Protein AF-0000000083253812 (afdb_homodimer)

Foldseek 3Di:
DVVVVVVVVVVVVVVVVVVVVVVVVVVVVVVVVVVVVVLQVLLVVLLVLLLVLLVVLLPDDLVDDDVVSLVSNLVSLVSNLVSQVSNCVLLVHDQSNLQSVLLNLLSVVQNVVCVVPVHGDPVNSVSSVVSSVLSVVQSVLSLVFFFDPPPVPDTGGDSHGDDCVVSVVSSVVSVVVSVVVD/DVVVVVVVVVVVVVVVVVVVVVVVVVVVVVVVVVVVVVLQVLLVVLLVLLLVLLVVLLPDDLVDDDVVSLVSNLVSLVSNLVSQVSNCVLLVHDQSNLQSVLLNLLSVVQNVVCVVPVHGDPVNSVSSVVSSVLSVVQSVLSLVFFFDPPPPPPTGGDSHGDPCVVSVVSSVVSVVVSVVVD

Nearest PDB structures (foldseek):
  9d3e-assembly1_A  TM=3.992E-01  e=1.592E-01  Homo sapiens
  1orj-assembly2_B  TM=4.277E-01  e=1.333E+00  Aquifex aeolicus VF5
  6h2f-assembly1_D  TM=3.273E-01  e=8.929E+00  Aeromonas hydrophila subsp. hydrophila AL09-71
  6w2y-assembly1_B  TM=2.820E-01  e=7.550E+00  Homo sapiens
  9d3e-assembly1_A  TM=3.984E-01  e=2.827E-01  Homo sapiens

Secondary structure (DSSP, 8-state):
-HHHHHHHHHHHHHHHHHHHHHHHHHHHHHHHHHHHHHHHHHHHHHHHHHHHHHHHHHT--STT--HHHHHHHHHHHHHHHHHHHHHHHHHT--SHHHHHHHHHHHHHHHHHHHHHHTS--HHHHHHHHHHHHHHHHHHHHHHHHHB-TT-SSS--B-SS----HHHHHHHHHHHHHHHHT-/-HHHHHHHHHHHHHHHHHHHHHHHHHHHHHHHHHHHHHHHHHHHHHHHHHHHHHHHHHT--STT--HHHHHHHHHHHHHHHHHHHHHHHHHT--SHHHHHHHHHHHHHHHHHHHHHHTS--HHHHHHHHHHHHHHHHHHHHHHHHHB-TT-SSS--B-SS----HHHHHHHHHHHHHHHHT-

pLDDT: mean 88.79, std 11.16, range [48.62, 98.81]

Sequence (364 aa):
MKSKLTAALMVATFVLLASSLVYLYSEQQKVEHGMKMKVEGLVGTSLFRIWSGYDSMLDQDSAELEIEQVNDMVVKLAVVEAYSEIVDRAVNTLLLIPISIDMKAMIGSMQDSYEANGGFTEQDRSKFETLQKAITELIPLIHQVYYVPESVEGAEVTLQVNNTEELRAFMNKLNAIVAGNHMKSKLTAALMVATFVLLASSLVYLYSEQQKVEHGMKMKVEGLVGTSLFRIWSGYDSMLDQDSAELEIEQVNDMVVKLAVVEAYSEIVDRAVNTLLLIPISIDMKAMIGSMQDSYEANGGFTEQDRSKFETLQKAITELIPLIHQVYYVPESVEGAEVTLQVNNTEELRAFMNKLNAIVAGNH

Radius of gyration: 27.65 Å; Cα contacts (8 Å, |Δi|>4): 332; chains: 2; bounding box: 46×97×59 Å

Solvent-accessible surface area (backbone atoms only — not comparable to full-atom values): 19350 Å² total; per-residue (Å²): 113,69,64,60,54,53,51,52,50,50,50,51,51,48,50,49,52,50,50,49,38,51,48,54,48,51,55,46,50,49,52,33,51,50,35,45,48,48,47,46,48,54,36,45,51,26,50,48,49,33,50,50,38,53,55,68,60,58,80,56,66,69,90,67,73,46,70,68,57,53,55,50,47,54,39,38,36,48,30,27,30,51,30,22,46,52,38,20,62,72,43,70,49,84,57,49,38,62,42,31,51,44,54,42,50,56,54,49,52,41,53,54,46,24,72,76,65,77,42,80,50,73,68,45,49,50,51,50,51,50,49,48,51,49,48,64,60,43,56,62,43,52,48,64,31,40,31,46,78,85,48,80,77,63,88,40,61,44,62,74,68,53,78,54,62,67,51,49,50,49,42,52,52,50,47,50,52,53,59,65,72,102,113,68,65,58,53,52,52,53,50,51,51,50,50,49,52,50,52,51,50,50,39,54,48,53,48,51,53,46,51,49,54,32,51,48,36,46,49,48,47,45,48,53,37,45,51,27,50,49,50,34,50,51,40,51,57,69,60,56,83,58,65,65,92,68,70,46,71,67,57,53,54,49,46,53,38,38,36,48,30,28,28,51,28,22,47,51,38,19,60,71,42,71,50,83,56,50,37,61,42,33,51,46,53,42,49,56,55,49,51,43,53,51,46,23,71,75,66,76,42,80,50,73,66,44,45,51,50,50,51,50,48,46,50,50,49,63,59,45,57,62,45,52,48,63,33,40,32,46,77,86,48,80,82,59,88,40,60,46,63,75,68,53,78,54,61,64,49,50,50,48,42,51,51,50,47,52,52,52,59,65,73,101

Structure (mmCIF, N/CA/C/O backbone):
data_AF-0000000083253812-model_v1
#
loop_
_entity.id
_entity.type
_entity.pdbx_description
1 polymer 'Uncharacterized protein'
#
loop_
_atom_site.group_PDB
_atom_site.id
_atom_site.type_symbol
_atom_site.label_atom_id
_atom_site.label_alt_id
_atom_site.label_comp_id
_atom_site.label_asym_id
_atom_site.label_entity_id
_atom_site.label_seq_id
_atom_site.pdbx_PDB_ins_code
_atom_site.Cartn_x
_atom_site.Cartn_y
_atom_site.Cartn_z
_atom_site.occupancy
_atom_site.B_iso_or_equiv
_atom_site.auth_seq_id
_atom_site.auth_comp_id
_atom_site.auth_asym_id
_atom_site.auth_atom_id
_atom_site.pdbx_PDB_model_num
ATOM 1 N N . MET A 1 1 ? -9 60.219 35.938 1 55.66 1 MET A N 1
ATOM 2 C CA . MET A 1 1 ? -9.586 58.938 36.25 1 55.66 1 MET A CA 1
ATOM 3 C C . MET A 1 1 ? -9.914 58.156 35 1 55.66 1 MET A C 1
ATOM 5 O O . MET A 1 1 ? -9.656 56.938 34.938 1 55.66 1 MET A O 1
ATOM 9 N N . LYS A 1 2 ? -10.32 58.781 34 1 77.12 2 LYS A N 1
ATOM 10 C CA . LYS A 1 2 ? -10.688 58.219 32.719 1 77.12 2 LYS A CA 1
ATOM 11 C C . LYS A 1 2 ? -9.461 57.688 31.984 1 77.12 2 LYS A C 1
ATOM 13 O O . LYS A 1 2 ? -9.516 56.625 31.344 1 77.12 2 LYS A O 1
ATOM 18 N N . SER A 1 3 ? -8.398 58.312 32.312 1 78.25 3 SER A N 1
ATOM 19 C CA . SER A 1 3 ? -7.184 57.938 31.578 1 78.25 3 SER A CA 1
ATOM 20 C C . SER A 1 3 ? -6.574 56.656 32.125 1 78.25 3 SER A C 1
ATOM 22 O O . SER A 1 3 ? -6.098 55.812 31.344 1 78.25 3 SER A O 1
ATOM 24 N N . LYS A 1 4 ? -6.77 56.375 33.438 1 77.81 4 LYS A N 1
ATOM 25 C CA . LYS A 1 4 ? -6.234 55.156 34.062 1 77.81 4 LYS A CA 1
ATOM 26 C C . LYS A 1 4 ? -7.055 53.938 33.656 1 77.81 4 LYS A C 1
ATOM 28 O O . LYS A 1 4 ? -6.5 52.875 33.438 1 77.81 4 LYS A O 1
ATOM 33 N N . LEU A 1 5 ? -8.305 54.125 33.469 1 76.88 5 LEU A N 1
ATOM 34 C CA . LEU A 1 5 ? -9.203 53.062 33.094 1 76.88 5 LEU A CA 1
ATOM 35 C C . LEU A 1 5 ? -8.945 52.625 31.641 1 76.88 5 LEU A C 1
ATOM 37 O O . LEU A 1 5 ? -8.953 51.438 31.328 1 76.88 5 LEU A O 1
ATOM 41 N N . THR A 1 6 ? -8.711 53.656 30.828 1 77.25 6 THR A N 1
ATOM 42 C CA . THR A 1 6 ? -8.43 53.375 29.422 1 77.25 6 THR A CA 1
ATOM 43 C C . THR A 1 6 ? -7.117 52.594 29.266 1 77.25 6 THR A C 1
ATOM 45 O O . THR A 1 6 ? -7.023 51.656 28.484 1 77.25 6 THR A O 1
ATOM 48 N N . ALA A 1 7 ? -6.156 52.938 30.062 1 77.12 7 ALA A N 1
ATOM 49 C CA . ALA A 1 7 ? -4.863 52.25 30.047 1 77.12 7 ALA A CA 1
ATOM 50 C C . ALA A 1 7 ? -4.988 50.812 30.547 1 77.12 7 ALA A C 1
ATOM 52 O O . ALA A 1 7 ? -4.406 49.906 29.953 1 77.12 7 ALA A O 1
ATOM 53 N N . ALA A 1 8 ? -5.805 50.562 31.547 1 79 8 ALA A N 1
ATOM 54 C CA . ALA A 1 8 ? -6.02 49.25 32.125 1 79 8 ALA A CA 1
ATOM 55 C C . ALA A 1 8 ? -6.75 48.344 31.125 1 79 8 ALA A C 1
ATOM 57 O O . ALA A 1 8 ? -6.41 47.156 30.984 1 79 8 ALA A O 1
ATOM 58 N N . LEU A 1 9 ? -7.613 48.906 30.391 1 77.25 9 LEU A N 1
ATOM 59 C CA . LEU A 1 9 ? -8.383 48.156 29.406 1 77.25 9 LEU A CA 1
ATOM 60 C C . LEU A 1 9 ? -7.516 47.781 28.203 1 77.25 9 LEU A C 1
ATOM 62 O O . LEU A 1 9 ? -7.637 46.688 27.656 1 77.25 9 LEU A O 1
ATOM 66 N N . MET A 1 10 ? -6.688 48.688 27.891 1 76.56 10 MET A N 1
ATOM 67 C CA . MET A 1 10 ? -5.773 48.438 26.781 1 76.56 10 MET A CA 1
ATOM 68 C C . MET A 1 10 ? -4.797 47.312 27.125 1 76.56 10 MET A C 1
ATOM 70 O O . MET A 1 10 ? -4.539 46.438 26.312 1 76.56 10 MET A O 1
ATOM 74 N N . VAL A 1 11 ? -4.324 47.312 28.391 1 75.44 11 VAL A N 1
ATOM 75 C CA . VAL A 1 11 ? -3.4 46.281 28.844 1 75.44 11 VAL A CA 1
ATOM 76 C C . VAL A 1 11 ? -4.121 44.938 28.906 1 75.44 11 VAL A C 1
ATOM 78 O O . VAL A 1 11 ? -3.584 43.906 28.453 1 75.44 11 VAL A O 1
ATOM 81 N N . ALA A 1 12 ? -5.344 45 29.312 1 75.69 12 ALA A N 1
ATOM 82 C CA . ALA A 1 12 ? -6.137 43.75 29.406 1 75.69 12 ALA A CA 1
ATOM 83 C C . ALA A 1 12 ? -6.402 43.156 28.016 1 75.69 12 ALA A C 1
ATOM 85 O O . ALA A 1 12 ? -6.301 41.969 27.828 1 75.69 12 ALA A O 1
ATOM 86 N N . THR A 1 13 ? -6.723 44.031 27.141 1 74.69 13 THR A N 1
ATOM 87 C CA . THR A 1 13 ? -6.969 43.562 25.766 1 74.69 13 THR A CA 1
ATOM 88 C C . THR A 1 13 ? -5.699 43 25.156 1 74.69 13 THR A C 1
ATOM 90 O O . THR A 1 13 ? -5.75 41.969 24.453 1 74.69 13 THR A O 1
ATOM 93 N N . PHE A 1 14 ? -4.609 43.656 25.484 1 74.38 14 PHE A N 1
ATOM 94 C CA . PHE A 1 14 ? -3.332 43.188 24.969 1 74.38 14 PHE A CA 1
ATOM 95 C C . PHE A 1 14 ? -2.994 41.781 25.516 1 74.38 14 PHE A C 1
ATOM 97 O O . PHE A 1 14 ? -2.555 40.906 24.781 1 74.38 14 PHE A O 1
ATOM 104 N N . VAL A 1 15 ? -3.23 41.625 26.797 1 75.19 15 VAL A N 1
ATOM 105 C CA . VAL A 1 15 ? -2.93 40.375 27.438 1 75.19 15 VAL A CA 1
ATOM 106 C C . VAL A 1 15 ? -3.842 39.281 26.875 1 75.19 15 VAL A C 1
ATOM 108 O O . VAL A 1 15 ? -3.395 38.156 26.625 1 75.19 15 VAL A O 1
ATOM 111 N N . LEU A 1 16 ? -5.055 39.656 26.625 1 75.88 16 LEU A N 1
ATOM 112 C CA . LEU A 1 16 ? -6.012 38.688 26.078 1 75.88 16 LEU A CA 1
ATOM 113 C C . LEU A 1 16 ? -5.637 38.312 24.656 1 75.88 16 LEU A C 1
ATOM 115 O O . LEU A 1 16 ? -5.699 37.125 24.297 1 75.88 16 LEU A O 1
ATOM 119 N N . LEU A 1 17 ? -5.262 39.281 23.922 1 74.94 17 LEU A N 1
ATOM 120 C CA . LEU A 1 17 ? -4.863 39 22.547 1 74.94 17 LEU A CA 1
ATOM 121 C C . LEU A 1 17 ? -3.6 38.156 22.5 1 74.94 17 LEU A C 1
ATOM 123 O O . LEU A 1 17 ? -3.504 37.219 21.703 1 74.94 17 LEU A O 1
ATOM 127 N N . ALA A 1 18 ? -2.672 38.438 23.391 1 75.5 18 ALA A N 1
ATOM 128 C CA . ALA A 1 18 ? -1.431 37.688 23.469 1 75.5 18 ALA A CA 1
ATOM 129 C C . ALA A 1 18 ? -1.7 36.25 23.891 1 75.5 18 ALA A C 1
ATOM 131 O O . ALA A 1 18 ? -1.15 35.312 23.297 1 75.5 18 ALA A O 1
ATOM 132 N N . SER A 1 19 ? -2.602 36.125 24.844 1 77.5 19 SER A N 1
ATOM 133 C CA . SER A 1 19 ? -2.939 34.781 25.328 1 77.5 19 SER A CA 1
ATOM 134 C C . SER A 1 19 ? -3.664 33.969 24.25 1 77.5 19 SER A C 1
ATOM 136 O O . SER A 1 19 ? -3.416 32.781 24.094 1 77.5 19 SER A O 1
ATOM 138 N N . SER A 1 20 ? -4.512 34.562 23.516 1 73.81 20 SER A N 1
ATOM 139 C CA . SER A 1 20 ? -5.23 33.906 22.438 1 73.81 20 SER A CA 1
ATOM 140 C C . SER A 1 20 ? -4.277 33.469 21.328 1 73.81 20 SER A C 1
ATOM 142 O O . SER A 1 20 ? -4.422 32.406 20.766 1 73.81 20 SER A O 1
ATOM 144 N N . LEU A 1 21 ? -3.289 34.312 21.094 1 73.38 21 LEU A N 1
ATOM 145 C CA . LEU A 1 21 ? -2.297 34 20.078 1 73.38 21 LEU A CA 1
ATOM 146 C C . LEU A 1 21 ? -1.473 32.781 20.484 1 73.38 21 LEU A C 1
ATOM 148 O O . LEU A 1 21 ? -1.229 31.891 19.656 1 73.38 21 LEU A O 1
ATOM 152 N N . VAL A 1 22 ? -1.103 32.781 21.734 1 72.5 22 VAL A N 1
ATOM 153 C CA . VAL A 1 22 ? -0.312 31.672 22.234 1 72.5 22 VAL A CA 1
ATOM 154 C C . VAL A 1 22 ? -1.133 30.391 22.172 1 72.5 22 VAL A C 1
ATOM 156 O O . VAL A 1 22 ? -0.625 29.344 21.781 1 72.5 22 VAL A O 1
ATOM 159 N N . TYR A 1 23 ? -2.389 30.547 22.516 1 72.31 23 TYR A N 1
ATOM 160 C CA . TYR A 1 23 ? -3.285 29.406 22.5 1 72.31 23 TYR A CA 1
ATOM 161 C C . TYR A 1 23 ? -3.473 28.875 21.078 1 72.31 23 TYR A C 1
ATOM 163 O O . TYR A 1 23 ? -3.359 27.672 20.828 1 72.31 23 TYR A O 1
ATOM 171 N N . LEU A 1 24 ? -3.822 29.734 20.141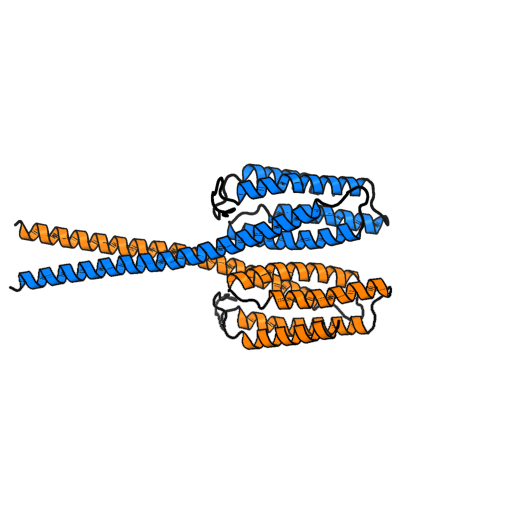 1 69.88 24 LEU A N 1
ATOM 172 C CA . LEU A 1 24 ? -4.031 29.344 18.75 1 69.88 24 LEU A CA 1
ATOM 173 C C . LEU A 1 24 ? -2.766 28.719 18.156 1 69.88 24 LEU A C 1
ATOM 175 O O . LEU A 1 24 ? -2.838 27.734 17.438 1 69.88 24 LEU A O 1
ATOM 179 N N . TYR A 1 25 ? -1.649 29.312 18.578 1 72.12 25 TYR A N 1
ATOM 180 C CA . TYR A 1 25 ? -0.37 28.781 18.125 1 72.12 25 TYR A CA 1
ATOM 181 C C . TYR A 1 25 ? -0.122 27.391 18.688 1 72.12 25 TYR A C 1
ATOM 183 O O . TYR A 1 25 ? 0.302 26.484 17.969 1 72.12 25 TYR A O 1
ATOM 191 N N . SER A 1 26 ? -0.478 27.203 19.891 1 74.5 26 SER A N 1
ATOM 192 C CA . SER A 1 26 ? -0.271 25.922 20.547 1 74.5 26 SER A CA 1
ATOM 193 C C . SER A 1 26 ? -1.183 24.844 19.969 1 74.5 26 SER A C 1
ATOM 195 O O . SER A 1 26 ? -0.751 23.719 19.75 1 74.5 26 SER A O 1
ATOM 197 N N . GLU A 1 27 ? -2.455 25.188 19.703 1 73.5 27 GLU A N 1
ATOM 198 C CA . GLU A 1 27 ? -3.416 24.25 19.141 1 73.5 27 GLU A CA 1
ATOM 199 C C . GLU A 1 27 ? -3.037 23.859 17.719 1 73.5 27 GLU A C 1
ATOM 201 O O . GLU A 1 27 ? -3.154 22.703 17.328 1 73.5 27 GLU A O 1
ATOM 206 N N . GLN A 1 28 ? -2.607 24.75 17.062 1 70.94 28 GLN A N 1
ATOM 207 C CA . GLN A 1 28 ? -2.182 24.516 15.68 1 70.94 28 GLN A CA 1
ATOM 208 C C . GLN A 1 28 ? -0.947 23.609 15.641 1 70.94 28 GLN A C 1
ATOM 210 O O . GLN A 1 28 ? -0.841 22.734 14.781 1 70.94 28 GLN A O 1
ATOM 215 N N . GLN A 1 29 ? -0.113 23.906 16.516 1 72.31 29 GLN A N 1
ATOM 216 C CA . GLN A 1 29 ? 1.088 23.078 16.594 1 72.31 29 GLN A CA 1
ATOM 217 C C . GLN A 1 29 ? 0.739 21.625 16.922 1 72.31 29 GLN A C 1
ATOM 219 O O . GLN A 1 29 ? 1.354 20.703 16.391 1 72.31 29 GLN A O 1
ATOM 224 N N . LYS A 1 30 ? -0.25 21.531 17.625 1 74.69 30 LYS A N 1
ATOM 225 C CA . LYS A 1 30 ? -0.684 20.188 17.984 1 74.69 30 LYS A CA 1
ATOM 226 C C . LYS A 1 30 ? -1.278 19.453 16.797 1 74.69 30 LYS A C 1
ATOM 228 O O . LYS A 1 30 ? -0.984 18.266 16.578 1 74.69 30 LYS A O 1
ATOM 233 N N . VAL A 1 31 ? -2.096 20.078 16.047 1 71.56 31 VAL A N 1
ATOM 234 C CA . VAL A 1 31 ? -2.744 19.469 14.883 1 71.56 31 VAL A CA 1
ATOM 235 C C . VAL A 1 31 ? -1.699 19.141 13.812 1 71.56 31 VAL A C 1
ATOM 237 O O . VAL A 1 31 ? -1.707 18.047 13.242 1 71.56 31 VAL A O 1
ATOM 240 N N . GLU A 1 32 ? -0.8 20.031 13.594 1 72.94 32 GLU A N 1
ATOM 241 C CA . GLU A 1 32 ? 0.275 19.828 12.633 1 72.94 32 GLU A CA 1
ATOM 242 C C . GLU A 1 32 ? 1.143 18.625 13.023 1 72.94 32 GLU A C 1
ATOM 244 O O . GLU A 1 32 ? 1.456 17.781 12.188 1 72.94 32 GLU A O 1
ATOM 249 N N . HIS A 1 33 ? 1.42 18.688 14.188 1 80.69 33 HIS A N 1
ATOM 250 C CA . HIS A 1 33 ? 2.262 17.609 14.695 1 80.69 33 HIS A CA 1
ATOM 251 C C . HIS A 1 33 ? 1.554 16.25 14.586 1 80.69 33 HIS A C 1
ATOM 253 O O . HIS A 1 33 ? 2.18 15.25 14.258 1 80.69 33 HIS A O 1
ATOM 259 N N . GLY A 1 34 ? 0.26 16.297 14.727 1 85.12 34 GLY A N 1
ATOM 260 C CA . GLY A 1 34 ? -0.507 15.07 14.625 1 85.12 34 GLY A CA 1
ATOM 261 C C . GLY A 1 34 ? -0.557 14.516 13.211 1 85.12 34 GLY A C 1
ATOM 262 O O . GLY A 1 34 ? -0.395 13.312 13.008 1 85.12 34 GLY A O 1
ATOM 263 N N . MET A 1 35 ? -0.751 15.383 12.258 1 89 35 MET A N 1
ATOM 264 C CA . MET A 1 35 ? -0.812 14.961 10.867 1 89 35 MET A CA 1
ATOM 265 C C . MET A 1 35 ? 0.562 14.531 10.367 1 89 35 MET A C 1
ATOM 267 O O . MET A 1 35 ? 0.679 13.562 9.609 1 89 35 MET A O 1
ATOM 271 N N . LYS A 1 36 ? 1.497 15.289 10.758 1 90.31 36 LYS A N 1
ATOM 272 C CA . LYS A 1 36 ? 2.859 14.914 10.398 1 90.31 36 LYS A CA 1
ATOM 273 C C . LYS A 1 36 ? 3.209 13.531 10.938 1 90.31 36 LYS A C 1
ATOM 275 O O . LYS A 1 36 ? 3.771 12.703 10.227 1 90.31 36 LYS A O 1
ATOM 280 N N . MET A 1 37 ? 2.895 13.266 12.133 1 91.19 37 MET A N 1
ATOM 281 C CA . MET A 1 37 ? 3.141 11.969 12.75 1 91.19 37 MET A CA 1
ATOM 282 C C . MET A 1 37 ? 2.389 10.867 12.016 1 91.19 37 MET A C 1
ATOM 284 O O . MET A 1 37 ? 2.896 9.75 11.875 1 91.19 37 MET A O 1
ATOM 288 N N . LYS A 1 38 ? 1.25 11.25 11.609 1 94.06 38 LYS A N 1
ATOM 289 C CA . LYS A 1 38 ? 0.463 10.273 10.852 1 94.06 38 LYS A CA 1
ATOM 290 C C . LYS A 1 38 ? 1.147 9.914 9.539 1 94.06 38 LYS A C 1
ATOM 292 O O . LYS A 1 38 ? 1.265 8.742 9.195 1 94.06 38 LYS A O 1
ATOM 297 N N . VAL A 1 39 ? 1.566 10.891 8.82 1 96.19 39 VAL A N 1
ATOM 298 C CA . VAL A 1 39 ? 2.262 10.648 7.562 1 96.19 39 VAL A CA 1
ATOM 299 C C . VAL A 1 39 ? 3.539 9.852 7.824 1 96.19 39 VAL A C 1
ATOM 301 O O . VAL A 1 39 ? 3.824 8.875 7.125 1 96.19 39 VAL A O 1
ATOM 304 N N . GLU A 1 40 ? 4.266 10.219 8.836 1 94.94 40 GLU A N 1
ATOM 305 C CA . GLU A 1 40 ? 5.488 9.508 9.195 1 94.94 40 GLU A CA 1
ATOM 306 C C . GLU A 1 40 ? 5.191 8.062 9.578 1 94.94 40 GLU A C 1
ATOM 308 O O . GLU A 1 40 ? 5.957 7.156 9.25 1 94.94 40 GLU A O 1
ATOM 313 N N . GLY A 1 41 ? 4.098 7.902 10.289 1 95.75 41 GLY A N 1
ATOM 314 C CA . GLY A 1 41 ? 3.68 6.551 10.633 1 95.75 41 GLY A CA 1
ATOM 315 C C . GLY A 1 41 ? 3.377 5.691 9.422 1 95.75 41 GLY A C 1
ATOM 316 O O . GLY A 1 41 ? 3.775 4.527 9.367 1 95.75 41 GLY A O 1
ATOM 317 N N . LEU A 1 42 ? 2.664 6.273 8.453 1 97.81 42 LEU A N 1
ATOM 318 C CA . LEU A 1 42 ? 2.34 5.555 7.227 1 97.81 42 LEU A CA 1
ATOM 319 C C . LEU A 1 42 ? 3.604 5.23 6.438 1 97.81 42 LEU A C 1
ATOM 321 O O . LEU A 1 42 ? 3.746 4.121 5.922 1 97.81 42 LEU A O 1
ATOM 325 N N . VAL A 1 43 ? 4.484 6.195 6.367 1 97.69 43 VAL A N 1
ATOM 326 C CA . VAL A 1 43 ? 5.746 5.996 5.664 1 97.69 43 VAL A CA 1
ATOM 327 C C . VAL A 1 43 ? 6.582 4.945 6.387 1 97.69 43 VAL A C 1
ATOM 329 O O . VAL A 1 43 ? 7.133 4.039 5.758 1 97.69 43 VAL A O 1
ATOM 332 N N . GLY A 1 44 ? 6.703 5.078 7.684 1 96.94 44 GLY A N 1
ATOM 333 C CA . GLY A 1 44 ? 7.449 4.102 8.461 1 96.94 44 GLY A CA 1
ATOM 334 C C . GLY A 1 44 ? 6.934 2.684 8.289 1 96.94 44 GLY A C 1
ATOM 335 O O . GLY A 1 44 ? 7.715 1.753 8.086 1 96.94 44 GLY A O 1
ATOM 336 N N . THR A 1 45 ? 5.652 2.492 8.359 1 97.38 45 THR A N 1
ATOM 337 C CA . THR A 1 45 ? 5.027 1.191 8.156 1 97.38 45 THR A CA 1
ATOM 338 C C . THR A 1 45 ? 5.332 0.663 6.754 1 97.38 45 THR A C 1
ATOM 340 O O . THR A 1 45 ? 5.695 -0.503 6.594 1 97.38 45 THR A O 1
ATOM 343 N N . SER A 1 46 ? 5.129 1.526 5.801 1 98.5 46 SER A N 1
ATOM 344 C CA . SER A 1 46 ? 5.367 1.128 4.418 1 98.5 46 SER A CA 1
ATOM 345 C C . SER A 1 46 ? 6.816 0.706 4.207 1 98.5 46 SER A C 1
ATOM 347 O O . SER A 1 46 ? 7.086 -0.307 3.559 1 98.5 46 SER A O 1
ATOM 349 N N . LEU A 1 47 ? 7.75 1.472 4.781 1 98.06 47 LEU A N 1
ATOM 350 C CA . LEU A 1 47 ? 9.164 1.14 4.645 1 98.06 47 LEU A CA 1
ATOM 351 C C . LEU A 1 47 ? 9.484 -0.187 5.328 1 98.06 47 LEU A C 1
ATOM 353 O O . LEU A 1 47 ? 10.273 -0.982 4.812 1 98.06 47 LEU A O 1
ATOM 357 N N . PHE A 1 48 ? 8.891 -0.418 6.438 1 97.62 48 PHE A N 1
ATOM 358 C CA . PHE A 1 48 ? 9.07 -1.69 7.125 1 97.62 48 PHE A CA 1
ATOM 359 C C . PHE A 1 48 ? 8.562 -2.846 6.273 1 97.62 48 PHE A C 1
ATOM 361 O O . PHE A 1 48 ? 9.219 -3.889 6.18 1 97.62 48 PHE A O 1
ATOM 368 N N . ARG A 1 49 ? 7.426 -2.693 5.688 1 98.31 49 ARG A N 1
ATOM 369 C CA . ARG A 1 49 ? 6.859 -3.732 4.832 1 98.31 49 ARG A CA 1
ATOM 370 C C . ARG A 1 49 ? 7.734 -3.971 3.607 1 98.31 49 ARG A C 1
ATOM 372 O O . ARG A 1 49 ? 7.906 -5.113 3.174 1 98.31 49 ARG A O 1
ATOM 379 N N . ILE A 1 50 ? 8.219 -2.914 3.035 1 98.5 50 ILE A N 1
ATOM 380 C CA . ILE A 1 50 ? 9.141 -3.029 1.911 1 98.5 50 ILE A CA 1
ATOM 381 C C . ILE A 1 50 ? 10.367 -3.826 2.334 1 98.5 50 ILE A C 1
ATOM 383 O O . ILE A 1 50 ? 10.75 -4.793 1.669 1 98.5 50 ILE A O 1
ATOM 387 N N . TRP A 1 51 ? 10.969 -3.42 3.461 1 96.81 51 TRP A N 1
ATOM 388 C CA . TRP A 1 51 ? 12.141 -4.113 3.99 1 96.81 51 TRP A CA 1
ATOM 389 C C . TRP A 1 51 ? 11.836 -5.59 4.227 1 96.81 51 TRP A C 1
ATOM 391 O O . TRP A 1 51 ? 12.586 -6.465 3.797 1 96.81 51 TRP A O 1
ATOM 401 N N . SER A 1 52 ? 10.75 -5.84 4.879 1 96.62 52 SER A N 1
ATOM 402 C CA . SER A 1 52 ? 10.359 -7.207 5.199 1 96.62 52 SER A CA 1
ATOM 403 C C . SER A 1 52 ? 10.148 -8.031 3.936 1 96.62 52 SER A C 1
ATOM 405 O O . SER A 1 52 ? 10.523 -9.203 3.879 1 96.62 52 SER A O 1
ATOM 407 N N . GLY A 1 53 ? 9.5 -7.422 2.926 1 96.81 53 GLY A N 1
ATOM 408 C CA . GLY A 1 53 ? 9.297 -8.086 1.648 1 96.81 53 GLY A CA 1
ATOM 409 C C . GLY A 1 53 ? 10.602 -8.492 0.978 1 96.81 53 GLY A C 1
ATOM 410 O O . GLY A 1 53 ? 10.766 -9.648 0.584 1 96.81 53 GLY A O 1
ATOM 411 N N . TYR A 1 54 ? 11.5 -7.574 0.927 1 97.19 54 TYR A N 1
ATOM 412 C CA . TYR A 1 54 ? 12.789 -7.859 0.307 1 97.19 54 TYR A CA 1
ATOM 413 C C . TYR A 1 54 ? 13.586 -8.852 1.144 1 97.19 54 TYR A C 1
ATOM 415 O O . TYR A 1 54 ? 14.164 -9.805 0.608 1 97.19 54 TYR A O 1
ATOM 423 N N . ASP A 1 55 ? 13.633 -8.672 2.428 1 95.31 55 ASP A N 1
ATOM 424 C CA . ASP A 1 55 ? 14.414 -9.523 3.324 1 95.31 55 ASP A CA 1
ATOM 425 C C . ASP A 1 55 ? 13.945 -10.977 3.244 1 95.31 55 ASP A C 1
ATOM 427 O O . ASP A 1 55 ? 14.758 -11.898 3.26 1 95.31 55 ASP A O 1
ATOM 431 N N . SER A 1 56 ? 12.664 -11.141 3.139 1 94.38 56 SER A N 1
ATOM 432 C CA . SER A 1 56 ? 12.094 -12.484 3.1 1 94.38 56 SER A CA 1
ATOM 433 C C . SER A 1 56 ? 12.484 -13.211 1.82 1 94.38 56 SER A C 1
ATOM 435 O O . SER A 1 56 ? 12.383 -14.438 1.742 1 94.38 56 SER A O 1
ATOM 437 N N . MET A 1 57 ? 12.922 -12.523 0.817 1 93.56 57 MET A N 1
ATOM 438 C CA . MET A 1 57 ? 13.289 -13.133 -0.457 1 93.56 57 MET A CA 1
ATOM 439 C C . MET A 1 57 ? 14.758 -13.547 -0.458 1 93.56 57 MET A C 1
ATOM 441 O O . MET A 1 57 ? 15.195 -14.297 -1.333 1 93.56 57 MET A O 1
ATOM 445 N N . LEU A 1 58 ? 15.555 -13.008 0.433 1 92.38 58 LEU A N 1
ATOM 446 C CA . LEU A 1 58 ? 16.984 -13.305 0.493 1 92.38 58 LEU A CA 1
ATOM 447 C C . LEU A 1 58 ? 17.234 -14.695 1.072 1 92.38 58 LEU A C 1
ATOM 449 O O . LEU A 1 58 ? 18.219 -15.352 0.725 1 92.38 58 LEU A O 1
ATOM 453 N N . ASP A 1 59 ? 16.516 -15.234 1.852 1 74.62 59 ASP A N 1
ATOM 454 C CA . ASP A 1 59 ? 16.75 -16.5 2.531 1 74.62 59 ASP A CA 1
ATOM 455 C C . ASP A 1 59 ? 16.453 -17.688 1.61 1 74.62 59 ASP A C 1
ATOM 457 O O . ASP A 1 59 ? 16.438 -18.844 2.051 1 74.62 59 ASP A O 1
ATOM 461 N N . GLN A 1 60 ? 16.484 -17.391 0.318 1 69.81 60 GLN A N 1
ATOM 462 C CA . GLN A 1 60 ? 16.125 -18.5 -0.566 1 69.81 60 GLN A CA 1
ATOM 463 C C . GLN A 1 60 ? 17.328 -19 -1.349 1 69.81 60 GLN A C 1
ATOM 465 O O . GLN A 1 60 ? 18.109 -18.203 -1.874 1 69.81 60 GLN A O 1
ATOM 470 N N . ASP A 1 61 ? 17.672 -20.312 -1.033 1 66.81 61 ASP A N 1
ATOM 471 C CA . ASP A 1 61 ? 18.781 -20.938 -1.725 1 66.81 61 ASP A CA 1
ATOM 472 C C . ASP A 1 61 ? 18.547 -21 -3.23 1 66.81 61 ASP A C 1
ATOM 474 O O . ASP A 1 61 ? 17.5 -21.469 -3.68 1 66.81 61 ASP A O 1
ATOM 478 N N . SER A 1 62 ? 19.484 -20.484 -4.051 1 65.94 62 SER A N 1
ATOM 479 C CA . SER A 1 62 ? 19.391 -20.391 -5.508 1 65.94 62 SER A CA 1
ATOM 480 C C . SER A 1 62 ? 19.547 -21.766 -6.152 1 65.94 62 SER A C 1
ATOM 482 O O . SER A 1 62 ? 19.016 -22.016 -7.238 1 65.94 62 SER A O 1
ATOM 484 N N . ALA A 1 63 ? 20.281 -22.641 -5.531 1 68.88 63 ALA A N 1
ATOM 485 C CA . ALA A 1 63 ? 20.609 -23.938 -6.129 1 68.88 63 ALA A CA 1
ATOM 486 C C . ALA A 1 63 ? 19.344 -24.766 -6.348 1 68.88 63 ALA A C 1
ATOM 488 O O . ALA A 1 63 ? 19.266 -25.547 -7.297 1 68.88 63 ALA A O 1
ATOM 489 N N . GLU A 1 64 ? 18.453 -24.547 -5.633 1 81.38 64 GLU A N 1
ATOM 490 C CA . GLU A 1 64 ? 17.219 -25.328 -5.742 1 81.38 64 GLU A CA 1
ATOM 491 C C . GLU A 1 64 ? 16.016 -24.422 -5.926 1 81.38 64 GLU A C 1
ATOM 493 O O . GLU A 1 64 ? 15.07 -24.453 -5.129 1 81.38 64 GLU A O 1
ATOM 498 N N . LEU A 1 65 ? 16.125 -23.641 -7.02 1 87.12 65 LEU A N 1
ATOM 499 C CA . LEU A 1 65 ? 15.016 -22.734 -7.32 1 87.12 65 LEU A CA 1
ATOM 500 C C . LEU A 1 65 ? 13.773 -23.5 -7.746 1 87.12 65 LEU A C 1
ATOM 502 O O . LEU A 1 65 ? 13.836 -24.328 -8.664 1 87.12 65 LEU A O 1
ATOM 506 N N . GLU A 1 66 ? 12.703 -23.328 -6.992 1 90 66 GLU A N 1
ATOM 507 C CA . GLU A 1 66 ? 11.43 -23.984 -7.293 1 90 66 GLU A CA 1
ATOM 508 C C . GLU A 1 66 ? 10.383 -22.953 -7.73 1 90 66 GLU A C 1
ATOM 510 O O . GLU A 1 66 ? 10.453 -21.781 -7.348 1 90 66 GLU A O 1
ATOM 515 N N . ILE A 1 67 ? 9.445 -23.391 -8.531 1 91.69 67 ILE A N 1
ATOM 516 C CA . ILE A 1 67 ? 8.438 -22.5 -9.094 1 91.69 67 ILE A CA 1
ATOM 517 C C . ILE A 1 67 ? 7.594 -21.906 -7.973 1 91.69 67 ILE A C 1
ATOM 519 O O . ILE A 1 67 ? 7.164 -20.75 -8.062 1 91.69 67 ILE A O 1
ATOM 523 N N . GLU A 1 68 ? 7.402 -22.625 -6.883 1 89.19 68 GLU A N 1
ATOM 524 C CA . GLU A 1 68 ? 6.641 -22.109 -5.746 1 89.19 68 GLU A CA 1
ATOM 525 C C . GLU A 1 68 ? 7.312 -20.891 -5.133 1 89.19 68 GLU A C 1
ATOM 527 O O . GLU A 1 68 ? 6.637 -19.953 -4.699 1 89.19 68 GLU A O 1
ATOM 532 N N . GLN A 1 69 ? 8.586 -20.938 -5.09 1 91.62 69 GLN A N 1
ATOM 533 C CA . GLN A 1 69 ? 9.352 -19.812 -4.566 1 91.62 69 GLN A CA 1
ATOM 534 C C . GLN A 1 69 ? 9.188 -18.578 -5.453 1 91.62 69 GLN A C 1
ATOM 536 O O . GLN A 1 69 ? 8.992 -17.469 -4.953 1 91.62 69 GLN A O 1
ATOM 541 N N . VAL A 1 70 ? 9.266 -18.797 -6.711 1 93.44 70 VAL A N 1
ATOM 542 C CA . VAL A 1 70 ? 9.133 -17.719 -7.668 1 93.44 70 VAL A CA 1
ATOM 543 C C . VAL A 1 70 ? 7.73 -17.109 -7.59 1 93.44 70 VAL A C 1
ATOM 545 O O . VAL A 1 70 ? 7.566 -15.891 -7.586 1 93.44 70 VAL A O 1
ATOM 548 N N . ASN A 1 71 ? 6.773 -17.969 -7.496 1 92.06 71 ASN A N 1
ATOM 549 C CA . ASN A 1 71 ? 5.398 -17.5 -7.355 1 92.06 71 ASN A CA 1
ATOM 550 C C . ASN A 1 71 ? 5.211 -16.688 -6.086 1 92.06 71 ASN A C 1
ATOM 552 O O . ASN A 1 71 ? 4.508 -15.672 -6.09 1 92.06 71 ASN A O 1
ATOM 556 N N . ASP A 1 72 ? 5.816 -17.078 -5.023 1 93.75 72 ASP A N 1
ATOM 557 C CA . ASP A 1 72 ? 5.777 -16.344 -3.768 1 93.75 72 ASP A CA 1
ATOM 558 C C . ASP A 1 72 ? 6.426 -14.969 -3.92 1 93.75 72 ASP A C 1
ATOM 560 O O . ASP A 1 72 ? 5.914 -13.969 -3.406 1 93.75 72 ASP A O 1
ATOM 564 N N . MET A 1 73 ? 7.508 -14.938 -4.641 1 95.44 73 MET A N 1
ATOM 565 C CA . MET A 1 73 ? 8.219 -13.68 -4.852 1 95.44 73 MET A CA 1
ATOM 566 C C . MET A 1 73 ? 7.379 -12.719 -5.68 1 95.44 73 MET A C 1
ATOM 568 O O . MET A 1 73 ? 7.441 -11.5 -5.473 1 95.44 73 MET A O 1
ATOM 572 N N . VAL A 1 74 ? 6.633 -13.25 -6.625 1 95.94 74 VAL A N 1
ATOM 573 C CA . VAL A 1 74 ? 5.746 -12.414 -7.426 1 95.94 74 VAL A CA 1
ATOM 574 C C . VAL A 1 74 ? 4.758 -11.688 -6.516 1 95.94 74 VAL A C 1
ATOM 576 O O . VAL A 1 74 ? 4.562 -10.477 -6.645 1 95.94 74 VAL A O 1
ATOM 579 N N . VAL A 1 75 ? 4.203 -12.391 -5.598 1 96.62 75 VAL A N 1
ATOM 580 C CA . VAL A 1 75 ? 3.234 -11.82 -4.672 1 96.62 75 VAL A CA 1
ATOM 581 C C . VAL A 1 75 ? 3.922 -10.789 -3.773 1 96.62 75 VAL A C 1
ATOM 583 O O . VAL A 1 75 ? 3.432 -9.672 -3.613 1 96.62 75 VAL A O 1
ATOM 586 N N . LYS A 1 76 ? 5.008 -11.172 -3.254 1 97.12 76 LYS A N 1
ATOM 587 C CA . LYS A 1 76 ? 5.746 -10.289 -2.348 1 97.12 76 LYS A CA 1
ATOM 588 C C . LYS A 1 76 ? 6.145 -8.992 -3.041 1 97.12 76 LYS A C 1
ATOM 590 O O . LYS A 1 76 ? 6.031 -7.914 -2.461 1 97.12 76 LYS A O 1
ATOM 595 N N . LEU A 1 77 ? 6.582 -9.094 -4.242 1 98.38 77 LEU A N 1
ATOM 596 C CA . LEU A 1 77 ? 7.043 -7.918 -4.969 1 98.38 77 LEU A CA 1
ATOM 597 C C . LEU A 1 77 ? 5.867 -7.02 -5.348 1 98.38 77 LEU A C 1
ATOM 599 O O . LEU A 1 77 ? 6.008 -5.797 -5.395 1 98.38 77 LEU A O 1
ATOM 603 N N . ALA A 1 78 ? 4.727 -7.617 -5.629 1 98.31 78 ALA A N 1
ATOM 604 C CA . ALA A 1 78 ? 3.529 -6.816 -5.867 1 98.31 78 ALA A CA 1
ATOM 605 C C . ALA A 1 78 ? 3.154 -6.008 -4.629 1 98.31 78 ALA A C 1
ATOM 607 O O . ALA A 1 78 ? 2.771 -4.84 -4.734 1 98.31 78 ALA A O 1
ATOM 608 N N . VAL A 1 79 ? 3.279 -6.633 -3.492 1 98.69 79 VAL A N 1
ATOM 609 C CA . VAL A 1 79 ? 2.998 -5.973 -2.221 1 98.69 79 VAL A CA 1
ATOM 610 C C . VAL A 1 79 ? 4.027 -4.871 -1.969 1 98.69 79 VAL A C 1
ATOM 612 O O . VAL A 1 79 ? 3.676 -3.764 -1.562 1 98.69 79 VAL A O 1
ATOM 615 N N . VAL A 1 80 ? 5.238 -5.172 -2.209 1 98.75 80 VAL A N 1
ATOM 616 C CA . VAL A 1 80 ? 6.309 -4.191 -2.057 1 98.75 80 VAL A CA 1
ATOM 617 C C . VAL A 1 80 ? 6.039 -2.984 -2.949 1 98.75 80 VAL A C 1
ATOM 619 O O . VAL A 1 80 ? 6.254 -1.841 -2.539 1 98.75 80 VAL A O 1
ATOM 622 N N . GLU A 1 81 ? 5.617 -3.209 -4.148 1 98.75 81 GLU A N 1
ATOM 623 C CA . GLU A 1 81 ? 5.305 -2.121 -5.066 1 98.75 81 GLU A CA 1
ATOM 624 C C . GLU A 1 81 ? 4.207 -1.221 -4.504 1 98.75 81 GLU A C 1
ATOM 626 O O . GLU A 1 81 ? 4.281 0.005 -4.617 1 98.75 81 GLU A O 1
ATOM 631 N N . ALA A 1 82 ? 3.219 -1.85 -3.928 1 98.69 82 ALA A N 1
ATOM 632 C CA . ALA A 1 82 ? 2.127 -1.081 -3.334 1 98.69 82 ALA A CA 1
ATOM 633 C C . ALA A 1 82 ? 2.645 -0.151 -2.24 1 98.69 82 ALA A C 1
ATOM 635 O O . ALA A 1 82 ? 2.334 1.043 -2.234 1 98.69 82 ALA A O 1
ATOM 636 N N . TYR A 1 83 ? 3.449 -0.652 -1.351 1 98.81 83 TYR A N 1
ATOM 637 C CA . TYR A 1 83 ? 3.988 0.163 -0.268 1 98.81 83 TYR A CA 1
ATOM 638 C C . TYR A 1 83 ? 4.98 1.189 -0.8 1 98.81 83 TYR A C 1
ATOM 640 O O . TYR A 1 83 ? 5.105 2.285 -0.249 1 98.81 83 TYR A O 1
ATOM 648 N N . SER A 1 84 ? 5.715 0.829 -1.852 1 98.75 84 SER A N 1
ATOM 649 C CA . SER A 1 84 ? 6.625 1.77 -2.494 1 98.75 84 SER A CA 1
ATOM 650 C C . SER A 1 84 ? 5.875 2.986 -3.027 1 98.75 84 SER A C 1
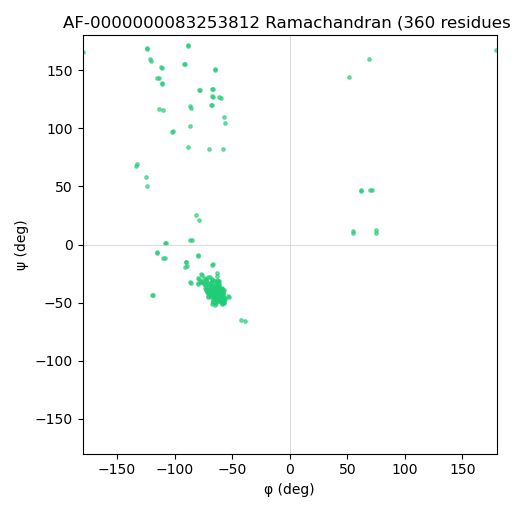ATOM 652 O O . SER A 1 84 ? 6.375 4.113 -2.953 1 98.75 84 SER A O 1
ATOM 654 N N . GLU A 1 85 ? 4.691 2.73 -3.6 1 98.56 85 GLU A N 1
ATOM 655 C CA . GLU A 1 85 ? 3.871 3.836 -4.086 1 98.56 85 GLU A CA 1
ATOM 656 C C . GLU A 1 85 ? 3.527 4.805 -2.955 1 98.56 85 GLU A C 1
ATOM 658 O O . GLU A 1 85 ? 3.574 6.023 -3.139 1 98.56 85 GLU A O 1
ATOM 663 N N . ILE A 1 86 ? 3.223 4.273 -1.789 1 98.69 86 ILE A N 1
ATOM 664 C CA . ILE A 1 86 ? 2.852 5.086 -0.637 1 98.69 86 ILE A CA 1
ATOM 665 C C . ILE A 1 86 ? 4.035 5.957 -0.216 1 98.69 86 ILE A C 1
ATOM 667 O O . ILE A 1 86 ? 3.887 7.16 -0.004 1 98.69 86 ILE A O 1
ATOM 671 N N . VAL A 1 87 ? 5.188 5.375 -0.157 1 98.5 87 VAL A N 1
ATOM 672 C CA . VAL A 1 87 ? 6.371 6.105 0.281 1 98.5 87 VAL A CA 1
ATOM 673 C C . VAL A 1 87 ? 6.715 7.188 -0.738 1 98.5 87 VAL A C 1
ATOM 675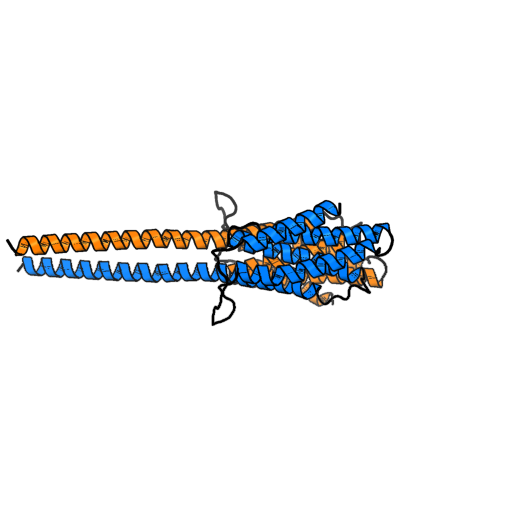 O O . VAL A 1 87 ? 6.926 8.344 -0.374 1 98.5 87 VAL A O 1
ATOM 678 N N . ASP A 1 88 ? 6.77 6.828 -2 1 98.38 88 ASP A N 1
ATOM 679 C CA . ASP A 1 88 ? 7.133 7.773 -3.053 1 98.38 88 ASP A CA 1
ATOM 680 C C . ASP A 1 88 ? 6.184 8.969 -3.062 1 98.38 88 ASP A C 1
ATOM 682 O O . ASP A 1 88 ? 6.621 10.117 -3.221 1 98.38 88 ASP A O 1
ATOM 686 N N . ARG A 1 89 ? 4.949 8.664 -2.889 1 97.06 89 ARG A N 1
ATOM 687 C CA . ARG A 1 89 ? 3.963 9.734 -2.875 1 97.06 89 ARG A CA 1
ATOM 688 C C . ARG A 1 89 ? 4.102 10.594 -1.62 1 97.06 89 ARG A C 1
ATOM 690 O O . ARG A 1 89 ? 3.994 11.82 -1.684 1 97.06 89 ARG A O 1
ATOM 697 N N . ALA A 1 90 ? 4.336 9.953 -0.479 1 97.12 90 ALA A N 1
ATOM 698 C CA . ALA A 1 90 ? 4.418 10.656 0.797 1 97.12 90 ALA A CA 1
ATOM 699 C C . ALA A 1 90 ? 5.613 11.602 0.826 1 97.12 90 ALA A C 1
ATOM 701 O O . ALA A 1 90 ? 5.539 12.695 1.393 1 97.12 90 ALA A O 1
ATOM 702 N N . VAL A 1 91 ? 6.676 11.188 0.199 1 96 91 VAL A N 1
ATOM 703 C CA . VAL A 1 91 ? 7.898 11.984 0.308 1 96 91 VAL A CA 1
ATOM 704 C C . VAL A 1 91 ? 8.172 12.695 -1.015 1 96 91 VAL A C 1
ATOM 706 O O . VAL A 1 91 ? 9.195 13.367 -1.164 1 96 91 VAL A O 1
ATOM 709 N N . ASN A 1 92 ? 7.297 12.516 -2.01 1 94.06 92 ASN A N 1
ATOM 710 C CA . ASN A 1 92 ? 7.352 13.188 -3.303 1 94.06 92 ASN A CA 1
ATOM 711 C C . ASN A 1 92 ? 8.625 12.836 -4.066 1 94.06 92 ASN A C 1
ATOM 713 O O . ASN A 1 92 ? 9.328 13.719 -4.547 1 94.06 92 ASN A O 1
ATOM 717 N N . THR A 1 93 ? 8.867 11.586 -4.059 1 93.62 93 THR A N 1
ATOM 718 C CA . THR A 1 93 ? 9.938 11.047 -4.895 1 93.62 93 THR A CA 1
ATOM 719 C C . THR A 1 93 ? 9.398 9.961 -5.828 1 93.62 93 THR A C 1
ATOM 721 O O . THR A 1 93 ? 8.211 9.625 -5.777 1 93.62 93 THR A O 1
ATOM 724 N N . LEU A 1 94 ? 10.148 9.547 -6.746 1 96.25 94 LEU A N 1
ATOM 725 C CA . LEU A 1 94 ? 9.867 8.414 -7.617 1 96.25 94 LEU A CA 1
ATOM 726 C C . LEU A 1 94 ? 11.086 7.5 -7.738 1 96.25 94 LEU A C 1
ATOM 728 O O . LEU A 1 94 ? 11.711 7.43 -8.797 1 96.25 94 LEU A O 1
ATOM 732 N N . LEU A 1 95 ? 11.375 6.871 -6.609 1 97.81 95 LEU A N 1
ATOM 733 C CA . LEU A 1 95 ? 12.578 6.043 -6.578 1 97.81 95 LEU A CA 1
ATOM 734 C C . LEU A 1 95 ? 12.227 4.586 -6.289 1 97.81 95 LEU A C 1
ATOM 736 O O . LEU A 1 95 ? 12.719 3.682 -6.969 1 97.81 95 LEU A O 1
ATOM 740 N N . LEU A 1 96 ? 11.336 4.344 -5.34 1 98.62 96 LEU A N 1
ATOM 741 C CA . LEU A 1 96 ? 11.086 2.979 -4.887 1 98.62 96 LEU A CA 1
ATOM 742 C C . LEU A 1 96 ? 10.164 2.244 -5.859 1 98.62 96 LEU A C 1
ATOM 744 O O . LEU A 1 96 ? 10.336 1.047 -6.098 1 98.62 96 LEU A O 1
ATOM 748 N N . ILE A 1 97 ? 9.188 2.932 -6.527 1 98.44 97 ILE A N 1
ATOM 749 C CA . ILE A 1 97 ? 8.25 2.297 -7.445 1 98.44 97 ILE A CA 1
ATOM 750 C C . ILE A 1 97 ? 9.008 1.744 -8.656 1 98.44 97 ILE A C 1
ATOM 752 O O . ILE A 1 97 ? 8.867 0.568 -9 1 98.44 97 ILE A O 1
ATOM 756 N N . PRO A 1 98 ? 9.852 2.584 -9.273 1 98.31 98 PRO A N 1
ATOM 757 C CA . PRO A 1 98 ? 10.586 2.039 -10.422 1 98.31 98 PRO A CA 1
ATOM 758 C C . PRO A 1 98 ? 11.453 0.84 -10.055 1 98.31 98 PRO A C 1
ATOM 760 O O . PRO A 1 98 ? 11.547 -0.121 -10.82 1 98.31 98 PRO A O 1
ATOM 763 N N . ILE A 1 99 ? 12.062 0.88 -8.945 1 98.5 99 ILE A N 1
ATOM 764 C CA . ILE A 1 99 ? 12.891 -0.228 -8.492 1 98.5 99 ILE A CA 1
ATOM 765 C C . ILE A 1 99 ? 12.031 -1.483 -8.336 1 98.5 99 ILE A C 1
ATOM 767 O O . ILE A 1 99 ? 12.406 -2.561 -8.805 1 98.5 99 ILE A O 1
ATOM 771 N N . SER A 1 100 ? 10.891 -1.323 -7.676 1 98.44 100 SER A N 1
ATOM 772 C CA . SER A 1 100 ? 10.016 -2.473 -7.469 1 98.44 100 SER A CA 1
ATOM 773 C C . SER A 1 100 ? 9.492 -3.014 -8.797 1 98.44 100 SER A C 1
ATOM 775 O O . SER A 1 100 ? 9.336 -4.227 -8.961 1 98.44 100 SER A O 1
ATOM 777 N N . ILE A 1 101 ? 9.195 -2.158 -9.766 1 97.94 101 ILE A N 1
ATOM 778 C CA . ILE A 1 101 ? 8.719 -2.564 -11.078 1 97.94 101 ILE A CA 1
ATOM 779 C C . ILE A 1 101 ? 9.797 -3.391 -11.781 1 97.94 101 ILE A C 1
ATOM 781 O O . ILE A 1 101 ? 9.5 -4.426 -12.383 1 97.94 101 ILE A O 1
ATOM 785 N N . ASP A 1 102 ? 11 -2.932 -11.688 1 97.69 102 ASP A N 1
ATOM 786 C CA . ASP A 1 102 ? 12.117 -3.648 -12.305 1 97.69 102 ASP A CA 1
ATOM 787 C C . ASP A 1 102 ? 12.312 -5.016 -11.648 1 97.69 102 ASP A C 1
ATOM 789 O O . ASP A 1 102 ? 12.562 -6.008 -12.344 1 97.69 102 ASP A O 1
ATOM 793 N N . MET A 1 103 ? 12.242 -5.09 -10.344 1 97.5 103 MET A N 1
ATOM 794 C CA . MET A 1 103 ? 12.375 -6.359 -9.633 1 97.5 103 MET A CA 1
ATOM 795 C C . MET A 1 103 ? 11.273 -7.328 -10.047 1 97.5 103 MET A C 1
ATOM 797 O O . MET A 1 103 ? 11.523 -8.516 -10.266 1 97.5 103 MET A O 1
ATOM 801 N N . LYS A 1 104 ? 10.094 -6.824 -10.164 1 97.06 104 LYS A N 1
ATOM 802 C CA . LYS A 1 104 ? 8.961 -7.633 -10.602 1 97.06 104 LYS A CA 1
ATOM 803 C C . LYS A 1 104 ? 9.164 -8.148 -12.023 1 97.06 104 LYS A C 1
ATOM 805 O O . LYS A 1 104 ? 8.836 -9.297 -12.32 1 97.06 104 LYS A O 1
ATOM 810 N N . ALA A 1 105 ? 9.664 -7.289 -12.844 1 96.12 105 ALA A N 1
ATOM 811 C CA . ALA A 1 105 ? 9.922 -7.691 -14.227 1 96.12 105 ALA A CA 1
ATOM 812 C C . ALA A 1 105 ? 10.93 -8.836 -14.289 1 96.12 105 ALA A C 1
ATOM 814 O O . ALA A 1 105 ? 10.781 -9.758 -15.094 1 96.12 105 ALA A O 1
ATOM 815 N N . MET A 1 106 ? 11.914 -8.812 -13.445 1 94.44 106 MET A N 1
ATOM 816 C CA . MET A 1 106 ? 12.922 -9.867 -13.398 1 94.44 106 MET A CA 1
ATOM 817 C C . MET A 1 106 ? 12.289 -11.203 -13.023 1 94.44 106 MET A C 1
ATOM 819 O O . MET A 1 106 ? 12.523 -12.219 -13.68 1 94.44 106 MET A O 1
ATOM 823 N N . ILE A 1 107 ? 11.453 -11.172 -12 1 95.06 107 ILE A N 1
ATOM 824 C CA . ILE A 1 107 ? 10.844 -12.414 -11.539 1 95.06 107 ILE A CA 1
ATOM 825 C C . ILE A 1 107 ? 9.812 -12.891 -12.555 1 95.06 107 ILE A C 1
ATOM 827 O O . ILE A 1 107 ? 9.672 -14.094 -12.797 1 95.06 107 ILE A O 1
ATOM 831 N N . GLY A 1 108 ? 9.062 -11.922 -13.164 1 93.56 108 GLY A N 1
ATOM 832 C CA . GLY A 1 108 ? 8.109 -12.273 -14.203 1 93.56 108 GLY A CA 1
ATOM 833 C C . GLY A 1 108 ? 8.75 -12.977 -15.391 1 93.56 108 GLY A C 1
ATOM 834 O O . GLY A 1 108 ? 8.195 -13.93 -15.93 1 93.56 108 GLY A O 1
ATOM 835 N N . SER A 1 109 ? 9.883 -12.523 -15.742 1 93.62 109 SER A N 1
ATOM 836 C CA . SER A 1 109 ? 10.594 -13.141 -16.844 1 93.62 109 SER A CA 1
ATOM 837 C C . SER A 1 109 ? 11.008 -14.57 -16.516 1 93.62 109 SER A C 1
ATOM 839 O O . SER A 1 109 ? 11.062 -15.43 -17.391 1 93.62 109 SER A O 1
ATOM 841 N N . MET A 1 110 ? 11.273 -14.844 -15.297 1 93.31 110 MET A N 1
ATOM 842 C CA . MET A 1 110 ? 11.625 -16.188 -14.859 1 93.31 110 MET A CA 1
ATOM 843 C C . MET A 1 110 ? 10.414 -17.125 -14.93 1 93.31 110 MET A C 1
ATOM 845 O O . MET A 1 110 ? 10.539 -18.281 -15.312 1 93.31 110 MET A O 1
ATOM 849 N N . GLN A 1 111 ? 9.273 -16.578 -14.523 1 93.25 111 GLN A N 1
ATOM 850 C CA . GLN A 1 111 ? 8.039 -17.359 -14.625 1 93.25 111 GLN A CA 1
ATOM 851 C C . GLN A 1 111 ? 7.742 -17.734 -16.078 1 93.25 111 GLN A C 1
ATOM 853 O O . GLN A 1 111 ? 7.422 -18.891 -16.359 1 93.25 111 GLN A O 1
ATOM 858 N N . ASP A 1 112 ? 7.863 -16.781 -16.969 1 92.88 112 ASP A N 1
ATOM 859 C CA . ASP A 1 112 ? 7.633 -17.016 -18.391 1 92.88 112 ASP A CA 1
ATOM 860 C C . ASP A 1 112 ? 8.57 -18.094 -18.922 1 92.88 112 ASP A C 1
ATOM 862 O O . ASP A 1 112 ? 8.148 -18.984 -19.656 1 92.88 112 ASP A O 1
ATOM 866 N N . SER A 1 113 ? 9.836 -18 -18.562 1 94.06 113 SER A N 1
ATOM 867 C CA . SER A 1 113 ? 10.852 -18.969 -19 1 94.06 113 SER A CA 1
ATOM 868 C C . SER A 1 113 ? 10.523 -20.375 -18.5 1 94.06 113 SER A C 1
ATOM 870 O O . SER A 1 113 ? 10.656 -21.344 -19.25 1 94.06 113 SER A O 1
ATOM 872 N N . TYR A 1 114 ? 10.094 -20.453 -17.266 1 94.5 114 TYR A N 1
ATOM 873 C CA . TYR A 1 114 ? 9.727 -21.734 -16.688 1 94.5 114 TYR A CA 1
ATOM 874 C C . TYR A 1 114 ? 8.586 -22.375 -17.453 1 94.5 114 TYR A C 1
ATOM 876 O O . TYR A 1 114 ? 8.617 -23.578 -17.734 1 94.5 114 TYR A O 1
ATOM 884 N N . GLU A 1 115 ? 7.531 -21.578 -17.766 1 91.5 115 GLU A N 1
ATOM 885 C CA . GLU A 1 115 ? 6.379 -22.078 -18.516 1 91.5 115 GLU A CA 1
ATOM 886 C C . GLU A 1 115 ? 6.789 -22.547 -19.906 1 91.5 115 GLU A C 1
ATOM 888 O O . GLU A 1 115 ? 6.312 -23.578 -20.391 1 91.5 115 GLU A O 1
ATOM 893 N N . ALA A 1 116 ? 7.723 -21.875 -20.531 1 94.75 116 ALA A N 1
ATOM 894 C CA . ALA A 1 116 ? 8.148 -22.188 -21.891 1 94.75 116 ALA A CA 1
ATOM 895 C C . ALA A 1 116 ? 9.047 -23.406 -21.922 1 94.75 116 ALA A C 1
ATOM 897 O O . ALA A 1 116 ? 8.992 -24.219 -22.859 1 94.75 116 ALA A O 1
ATOM 898 N N . ASN A 1 117 ? 9.852 -23.672 -20.891 1 95.25 117 ASN A N 1
ATOM 899 C CA . ASN A 1 117 ? 10.898 -24.703 -20.906 1 95.25 117 ASN A CA 1
ATOM 900 C C . ASN A 1 117 ? 10.547 -25.875 -20.016 1 95.25 117 ASN A C 1
ATOM 902 O O . ASN A 1 117 ? 11.195 -26.922 -20.078 1 95.25 117 ASN A O 1
ATOM 906 N N . GLY A 1 118 ? 9.531 -25.734 -19.203 1 92.69 118 GLY A N 1
ATOM 907 C CA . GLY A 1 118 ? 9.148 -26.781 -18.281 1 92.69 118 GLY A CA 1
ATOM 908 C C . GLY A 1 118 ? 10.086 -26.906 -17.094 1 92.69 118 GLY A C 1
ATOM 909 O O . GLY A 1 118 ? 10.133 -27.938 -16.438 1 92.69 118 GLY A O 1
ATOM 910 N N . GLY A 1 119 ? 10.984 -25.891 -16.906 1 93.88 119 GLY A N 1
ATOM 911 C CA . GLY A 1 119 ? 11.961 -25.828 -15.836 1 93.88 119 GLY A CA 1
ATOM 912 C C . GLY A 1 119 ? 12.836 -24.594 -15.891 1 93.88 119 GLY A C 1
ATOM 913 O O . GLY A 1 119 ? 12.773 -23.828 -16.844 1 93.88 119 GLY A O 1
ATOM 914 N N . PHE A 1 120 ? 13.508 -24.406 -14.828 1 93.88 120 PHE A N 1
ATOM 915 C CA . PHE A 1 120 ? 14.383 -23.234 -14.773 1 93.88 120 PHE A CA 1
ATOM 916 C C . PHE A 1 120 ? 15.68 -23.5 -15.531 1 93.88 120 PHE A C 1
ATOM 918 O O . PHE A 1 120 ? 16.281 -24.562 -15.383 1 93.88 120 PHE A O 1
ATOM 925 N N . THR A 1 121 ? 16.109 -22.609 -16.359 1 93.38 121 THR A N 1
ATOM 926 C CA . THR A 1 121 ? 17.359 -22.688 -17.109 1 93.38 121 THR A CA 1
ATOM 927 C C . THR A 1 121 ? 18.5 -22.094 -16.297 1 93.38 121 THR A C 1
ATOM 929 O O . THR A 1 121 ? 18.281 -21.547 -15.219 1 93.38 121 THR A O 1
ATOM 932 N N . GLU A 1 122 ? 19.672 -22.266 -16.781 1 92.12 122 GLU A N 1
ATOM 933 C CA . GLU A 1 122 ? 20.844 -21.656 -16.141 1 92.12 122 GLU A CA 1
ATOM 934 C C . GLU A 1 122 ? 20.734 -20.141 -16.141 1 92.12 122 GLU A C 1
ATOM 936 O O . GLU A 1 122 ? 21.172 -19.484 -15.203 1 92.12 122 GLU A O 1
ATOM 941 N N . GLN A 1 123 ? 20.141 -19.594 -17.172 1 91.88 123 GLN A N 1
ATOM 942 C CA . GLN A 1 123 ? 19.938 -18.156 -17.266 1 91.88 123 GLN A CA 1
ATOM 943 C C . GLN A 1 123 ? 19 -17.672 -16.172 1 91.88 123 GLN A C 1
ATOM 945 O O . GLN A 1 123 ? 19.203 -16.578 -15.602 1 91.88 123 GLN A O 1
ATOM 950 N N . ASP A 1 124 ? 18 -18.469 -15.891 1 92.94 124 ASP A N 1
ATOM 951 C CA . ASP A 1 124 ? 17.062 -18.125 -14.828 1 92.94 124 ASP A CA 1
ATOM 952 C C . ASP A 1 124 ? 17.766 -18.094 -13.469 1 92.94 124 ASP A C 1
ATOM 954 O O . ASP A 1 124 ? 17.5 -17.219 -12.648 1 92.94 124 ASP A O 1
ATOM 958 N N . ARG A 1 125 ? 18.594 -19.031 -13.266 1 91.62 125 ARG A N 1
ATOM 959 C CA . ARG A 1 125 ? 19.328 -19.094 -12.016 1 91.62 125 ARG A CA 1
ATOM 960 C C . ARG A 1 125 ? 20.25 -17.891 -11.859 1 91.62 125 ARG A C 1
ATOM 962 O O . ARG A 1 125 ? 20.375 -17.328 -10.766 1 91.62 125 ARG A O 1
ATOM 969 N N . SER A 1 126 ? 20.828 -17.5 -12.961 1 91.25 126 SER A N 1
ATOM 970 C CA . SER A 1 126 ? 21.672 -16.297 -12.953 1 91.25 126 SER A CA 1
ATOM 971 C C . SER A 1 126 ? 20.859 -15.047 -12.648 1 91.25 126 SER A C 1
ATOM 973 O O . SER A 1 126 ? 21.328 -14.172 -11.914 1 91.25 126 SER A O 1
ATOM 975 N N . LYS A 1 127 ? 19.703 -14.969 -13.219 1 91.75 127 LYS A N 1
ATOM 976 C CA . LYS A 1 127 ? 18.797 -13.852 -12.938 1 91.75 127 LYS A CA 1
ATOM 977 C C . LYS A 1 127 ? 18.438 -13.797 -11.461 1 91.75 127 LYS A C 1
ATOM 979 O O . LYS A 1 127 ? 18.375 -12.719 -10.859 1 91.75 127 LYS A O 1
ATOM 984 N N . PHE A 1 128 ? 18.188 -14.961 -10.922 1 93.75 128 PHE A N 1
ATOM 985 C CA . PHE A 1 128 ? 17.844 -15.047 -9.508 1 93.75 128 PHE A CA 1
ATOM 986 C C . PHE A 1 128 ? 18.984 -14.57 -8.633 1 93.75 128 PHE A C 1
ATOM 988 O O . PHE A 1 128 ? 18.781 -13.828 -7.668 1 93.75 128 PHE A O 1
ATOM 995 N N . GLU A 1 129 ? 20.125 -14.953 -8.953 1 92.25 129 GLU A N 1
ATOM 996 C CA . GLU A 1 129 ? 21.297 -14.484 -8.234 1 92.25 129 GLU A CA 1
ATOM 997 C C . GLU A 1 129 ? 21.453 -12.969 -8.328 1 92.25 129 GLU A C 1
ATOM 999 O O . GLU A 1 129 ? 21.797 -12.312 -7.348 1 92.25 129 GLU A O 1
ATOM 1004 N N . THR A 1 130 ? 21.203 -12.461 -9.5 1 93.31 130 THR A N 1
ATOM 1005 C CA . THR A 1 130 ? 21.266 -11.023 -9.711 1 93.31 130 THR A CA 1
ATOM 1006 C C . THR A 1 130 ? 20.234 -10.312 -8.836 1 93.31 130 THR A C 1
ATOM 1008 O O . THR A 1 130 ? 20.531 -9.258 -8.258 1 93.31 130 THR A O 1
ATOM 1011 N N . LEU A 1 131 ? 19.078 -10.891 -8.742 1 94.5 131 LEU A N 1
ATOM 1012 C CA . LEU A 1 131 ? 18.047 -10.328 -7.891 1 94.5 131 LEU A CA 1
ATOM 1013 C C . LEU A 1 131 ? 18.484 -10.312 -6.43 1 94.5 131 LEU A C 1
ATOM 1015 O O . LEU A 1 131 ? 18.297 -9.312 -5.734 1 94.5 131 LEU A O 1
ATOM 1019 N N . GLN A 1 132 ? 19.047 -11.422 -5.996 1 94.31 132 GLN A N 1
ATOM 1020 C CA . GLN A 1 132 ? 19.516 -11.516 -4.621 1 94.31 132 GLN A CA 1
ATOM 1021 C C . GLN A 1 132 ? 20.562 -10.445 -4.328 1 94.31 132 GLN A C 1
ATOM 1023 O O . GLN A 1 132 ? 20.5 -9.781 -3.287 1 94.31 132 GLN A O 1
ATOM 1028 N N . LYS A 1 133 ? 21.422 -10.281 -5.203 1 94.94 133 LYS A N 1
ATOM 1029 C CA . LYS A 1 133 ? 22.469 -9.273 -5.047 1 94.94 133 LYS A CA 1
ATOM 1030 C C . LYS A 1 133 ? 21.875 -7.863 -5.039 1 94.94 133 LYS A C 1
ATOM 1032 O O . LYS A 1 133 ? 22.281 -7.016 -4.242 1 94.94 133 LYS A O 1
ATOM 1037 N N . ALA A 1 134 ? 20.953 -7.641 -5.93 1 97 134 ALA A N 1
ATOM 1038 C CA . ALA A 1 134 ? 20.312 -6.336 -6.008 1 97 134 ALA A CA 1
ATOM 1039 C C . ALA A 1 134 ? 19.594 -5.996 -4.699 1 97 134 ALA A C 1
ATOM 1041 O O . ALA A 1 134 ? 19.70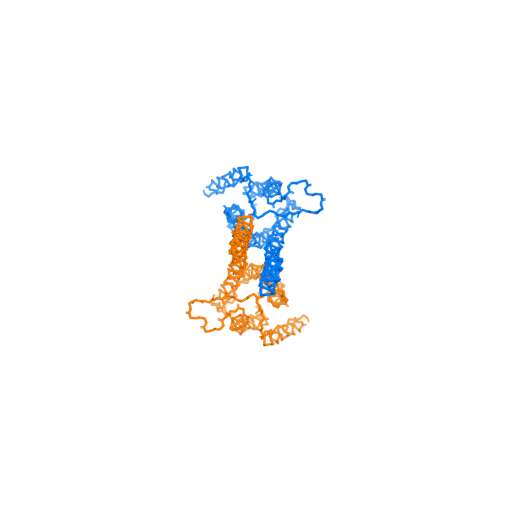3 -4.875 -4.199 1 97 134 ALA A O 1
ATOM 1042 N N . ILE A 1 135 ? 18.906 -6.984 -4.137 1 97.25 135 ILE A N 1
ATOM 1043 C CA . ILE A 1 135 ? 18.188 -6.773 -2.887 1 97.25 135 ILE A CA 1
ATOM 1044 C C . ILE A 1 135 ? 19.172 -6.461 -1.766 1 97.25 135 ILE A C 1
ATOM 1046 O O . ILE A 1 135 ? 18.953 -5.539 -0.977 1 97.25 135 ILE A O 1
ATOM 1050 N N . THR A 1 136 ? 20.188 -7.168 -1.736 1 96.69 136 THR A N 1
ATOM 1051 C CA . THR A 1 136 ? 21.219 -6.98 -0.712 1 96.69 136 THR A CA 1
ATOM 1052 C C . THR A 1 136 ? 21.812 -5.578 -0.794 1 96.69 136 THR A C 1
ATOM 1054 O O . THR A 1 136 ? 22.062 -4.945 0.233 1 96.69 136 THR A O 1
ATOM 1057 N N . GLU A 1 137 ? 22.016 -5.086 -1.952 1 97.62 137 GLU A N 1
ATOM 1058 C CA . GLU A 1 137 ? 22.562 -3.748 -2.166 1 97.62 137 GLU A CA 1
ATOM 1059 C C . GLU A 1 137 ? 21.516 -2.674 -1.854 1 97.62 137 GLU A C 1
ATOM 1061 O O . GLU A 1 137 ? 21.859 -1.59 -1.379 1 97.62 137 GLU A O 1
ATOM 1066 N N . LEU A 1 138 ? 20.281 -2.971 -2.131 1 98.25 138 LEU A N 1
ATOM 1067 C CA . LEU A 1 138 ? 19.203 -2 -2.061 1 98.25 138 LEU A CA 1
ATOM 1068 C C . LEU A 1 138 ? 18.859 -1.667 -0.611 1 98.25 138 LEU A C 1
ATOM 1070 O O . LEU A 1 138 ? 18.609 -0.506 -0.279 1 98.25 138 LEU A O 1
ATOM 1074 N N . ILE A 1 139 ? 18.844 -2.615 0.315 1 96.5 139 ILE A N 1
ATOM 1075 C CA . ILE A 1 139 ? 18.312 -2.506 1.669 1 96.5 139 ILE A CA 1
ATOM 1076 C C . ILE A 1 139 ? 19.047 -1.401 2.424 1 96.5 139 ILE A C 1
ATOM 1078 O O . ILE A 1 139 ? 18.422 -0.485 2.961 1 96.5 139 ILE A O 1
ATOM 1082 N N . PRO A 1 140 ? 20.406 -1.358 2.41 1 95.31 140 PRO A N 1
ATOM 1083 C CA . PRO A 1 140 ? 21.078 -0.266 3.119 1 95.31 140 PRO A CA 1
ATOM 1084 C C . PRO A 1 140 ? 20.844 1.094 2.467 1 95.31 140 PRO A C 1
ATOM 1086 O O . PRO A 1 140 ? 20.812 2.115 3.158 1 95.31 140 PRO A O 1
ATOM 1089 N N . LEU A 1 141 ? 20.641 1.153 1.142 1 96.62 141 LEU A N 1
ATOM 1090 C CA . LEU A 1 141 ? 20.375 2.41 0.447 1 96.62 141 LEU A CA 1
ATOM 1091 C C . LEU A 1 141 ? 19.047 3 0.879 1 96.62 141 LEU A C 1
ATOM 1093 O O . LEU A 1 141 ? 18.922 4.215 1.05 1 96.62 141 LEU A O 1
ATOM 1097 N N . ILE A 1 142 ? 18.031 2.16 1.071 1 96.25 142 ILE A N 1
ATOM 1098 C CA . ILE A 1 142 ? 16.734 2.611 1.544 1 96.25 142 ILE A CA 1
ATOM 1099 C C . ILE A 1 142 ? 16.875 3.225 2.936 1 96.25 142 ILE A C 1
ATOM 1101 O O . ILE A 1 142 ? 16.312 4.285 3.213 1 96.25 142 ILE A O 1
ATOM 1105 N N . HIS A 1 143 ? 17.641 2.586 3.74 1 93.56 143 HIS A N 1
ATOM 1106 C CA . HIS A 1 143 ? 17.844 3.09 5.094 1 93.56 143 HIS A CA 1
ATOM 1107 C C . HIS A 1 143 ? 18.516 4.465 5.07 1 93.56 143 HIS A C 1
ATOM 1109 O O . HIS A 1 143 ? 18.094 5.371 5.793 1 93.56 143 HIS A O 1
ATOM 1115 N N . GLN A 1 144 ? 19.453 4.633 4.258 1 92.62 144 GLN A N 1
ATOM 1116 C CA . GLN A 1 144 ? 20.203 5.871 4.164 1 92.62 144 GLN A CA 1
ATOM 1117 C C . GLN A 1 144 ? 19.328 7.023 3.686 1 92.62 144 GLN A C 1
ATOM 1119 O O . GLN A 1 144 ? 19.469 8.156 4.148 1 92.62 144 GLN A O 1
ATOM 1124 N N . VAL A 1 145 ? 18.422 6.742 2.791 1 95.38 145 VAL A N 1
ATOM 1125 C CA . VAL A 1 145 ? 17.672 7.789 2.119 1 95.38 145 VAL A CA 1
ATOM 1126 C C . VAL A 1 145 ? 16.438 8.156 2.959 1 95.38 145 VAL A C 1
ATOM 1128 O O . VAL A 1 145 ? 16.078 9.336 3.059 1 95.38 145 VAL A O 1
ATOM 1131 N N . TYR A 1 146 ? 15.836 7.18 3.693 1 95.69 146 TYR A N 1
ATOM 1132 C CA . TYR A 1 146 ? 14.492 7.422 4.207 1 95.69 146 TYR A CA 1
ATOM 1133 C C . TYR A 1 146 ? 14.484 7.469 5.73 1 95.69 146 TYR A C 1
ATOM 1135 O O . TYR A 1 146 ? 13.477 7.809 6.344 1 95.69 146 TYR A O 1
ATOM 1143 N N . TYR A 1 147 ? 15.578 7.164 6.352 1 92.31 147 TYR A N 1
ATOM 1144 C CA . TYR A 1 147 ? 15.641 7.195 7.809 1 92.31 147 TYR A CA 1
ATOM 1145 C C . TYR A 1 147 ? 16.578 8.289 8.289 1 92.31 147 TYR A C 1
ATOM 1147 O O . TYR A 1 147 ? 17.562 8.609 7.617 1 92.31 147 TYR A O 1
ATOM 1155 N N . VAL A 1 148 ? 16.203 8.953 9.438 1 87.69 148 VAL A N 1
ATOM 1156 C CA . VAL A 1 148 ? 17.078 9.938 10.07 1 87.69 148 VAL A CA 1
ATOM 1157 C C . VAL A 1 148 ? 18.328 9.25 10.617 1 87.69 148 VAL A C 1
ATOM 1159 O O . VAL A 1 148 ? 18.234 8.266 11.359 1 87.69 148 VAL A O 1
ATOM 1162 N N . PRO A 1 149 ? 19.469 9.828 10.18 1 78.44 149 PRO A N 1
ATOM 1163 C CA . PRO A 1 149 ? 20.703 9.219 10.664 1 78.44 149 PRO A CA 1
ATOM 1164 C C . PRO A 1 149 ? 20.875 9.352 12.18 1 78.44 149 PRO A C 1
ATOM 1166 O O . PRO A 1 149 ? 20.453 10.352 12.766 1 78.44 149 PRO A O 1
ATOM 1169 N N . GLU A 1 150 ? 21.594 8.383 12.844 1 67.81 150 GLU A N 1
ATOM 1170 C CA . GLU A 1 150 ? 22.031 8.422 14.242 1 67.81 150 GLU A CA 1
ATOM 1171 C C . GLU A 1 150 ? 20.844 8.664 15.18 1 67.81 150 GLU A C 1
ATOM 1173 O O . GLU A 1 150 ? 21.031 9.156 16.297 1 67.81 150 GLU A O 1
ATOM 1178 N N . SER A 1 151 ? 19.688 8.578 14.594 1 61.94 151 SER A N 1
ATOM 1179 C CA . SER A 1 151 ? 18.562 8.773 15.508 1 61.94 151 SER A CA 1
ATOM 1180 C C . SER A 1 151 ? 18.609 7.785 16.672 1 61.94 151 SER A C 1
ATOM 1182 O O . SER A 1 151 ? 18.984 6.625 16.484 1 61.94 151 SER A O 1
ATOM 1184 N N . VAL A 1 152 ? 19.016 8.391 17.828 1 54.44 152 VAL A N 1
ATOM 1185 C CA . VAL A 1 152 ? 19.141 7.605 19.047 1 54.44 152 VAL A CA 1
ATOM 1186 C C . VAL A 1 152 ? 18 6.602 19.141 1 54.44 152 VAL A C 1
ATOM 1188 O O . VAL A 1 152 ? 18.219 5.43 19.453 1 54.44 152 VAL A O 1
ATOM 1191 N N . GLU A 1 153 ? 16.734 7.191 19.297 1 48.62 153 GLU A N 1
ATOM 1192 C CA . GLU A 1 153 ? 15.578 6.379 19.672 1 48.62 153 GLU A CA 1
ATOM 1193 C C . GLU A 1 153 ? 14.914 5.762 18.438 1 48.62 153 GLU A C 1
ATOM 1195 O O . GLU A 1 153 ? 14.383 6.477 17.594 1 48.62 153 GLU A O 1
ATOM 1200 N N . GLY A 1 154 ? 15.086 4.555 18.109 1 56.47 154 GLY A N 1
ATOM 1201 C CA . GLY A 1 154 ? 14.391 3.762 17.109 1 56.47 154 GLY A CA 1
ATOM 1202 C C . GLY A 1 154 ? 14.344 4.43 15.742 1 56.47 154 GLY A C 1
ATOM 1203 O O . GLY A 1 154 ? 14.562 5.637 15.633 1 56.47 154 GLY A O 1
ATOM 1204 N N . ALA A 1 155 ? 14.406 3.965 14.508 1 67.56 155 ALA A N 1
ATOM 1205 C CA . ALA A 1 155 ? 14.57 4.426 13.133 1 67.56 155 ALA A CA 1
ATOM 1206 C C . ALA A 1 155 ? 13.492 5.43 12.75 1 67.56 155 ALA A C 1
ATOM 1208 O O . ALA A 1 155 ? 12.344 5.047 12.492 1 67.56 155 ALA A O 1
ATOM 1209 N N . GLU A 1 156 ? 13.641 6.641 13.078 1 87.75 156 GLU A N 1
ATOM 1210 C CA . GLU A 1 156 ? 12.773 7.727 12.633 1 87.75 156 GLU A CA 1
ATOM 1211 C C . GLU A 1 156 ? 12.906 7.953 11.125 1 87.75 156 GLU A C 1
ATOM 1213 O O . GLU A 1 156 ? 14.008 7.945 10.586 1 87.75 156 GLU A O 1
ATOM 1218 N N . VAL A 1 157 ? 11.711 8.078 10.531 1 93.5 157 VAL A N 1
ATOM 1219 C CA . VAL A 1 157 ? 11.727 8.289 9.086 1 93.5 157 VAL A CA 1
ATOM 1220 C C . VAL A 1 157 ? 11.75 9.781 8.781 1 93.5 157 VAL A C 1
ATOM 1222 O O . VAL A 1 157 ? 11.375 10.602 9.625 1 93.5 157 VAL A O 1
ATOM 1225 N N . THR A 1 158 ? 12.242 10.109 7.668 1 91.62 158 THR A N 1
ATOM 1226 C CA . THR A 1 158 ? 12.219 11.5 7.223 1 91.62 158 THR A CA 1
ATOM 1227 C C . THR A 1 158 ? 11.266 11.672 6.043 1 91.62 158 THR A C 1
ATOM 1229 O O . THR A 1 158 ? 11.195 10.812 5.164 1 91.62 158 THR A O 1
ATOM 1232 N N . LEU A 1 159 ? 10.531 12.734 6.086 1 92.44 159 LEU A N 1
ATOM 1233 C CA . LEU A 1 159 ? 9.664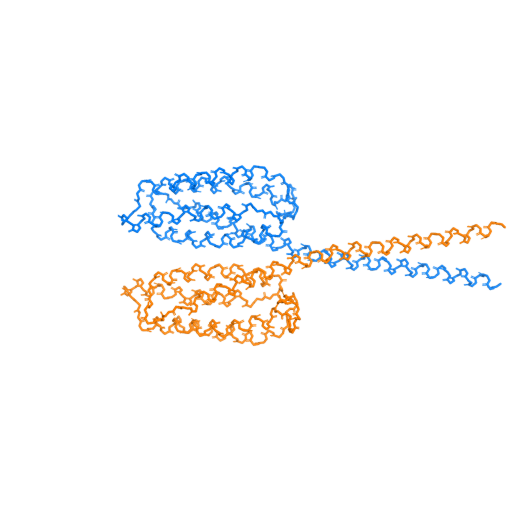 13.07 4.961 1 92.44 159 LEU A CA 1
ATOM 1234 C C . LEU A 1 159 ? 10.398 13.945 3.953 1 92.44 159 LEU A C 1
ATOM 1236 O O . LEU A 1 159 ? 9.93 14.141 2.832 1 92.44 159 LEU A O 1
ATOM 1240 N N . GLN A 1 160 ? 11.492 14.461 4.398 1 90.12 160 GLN A N 1
ATOM 1241 C CA . GLN A 1 160 ? 12.367 15.219 3.514 1 90.12 160 GLN A CA 1
ATOM 1242 C C . GLN A 1 160 ? 13.57 14.383 3.078 1 90.12 160 GLN A C 1
ATOM 1244 O O . GLN A 1 160 ? 14.547 14.258 3.82 1 90.12 160 GLN A O 1
ATOM 1249 N N . VAL A 1 161 ? 13.414 13.828 1.941 1 90.25 161 VAL A N 1
ATOM 1250 C CA . VAL A 1 161 ? 14.422 12.906 1.437 1 90.25 161 VAL A CA 1
ATOM 1251 C C . VAL A 1 161 ? 15.523 13.68 0.718 1 90.25 161 VAL A C 1
ATOM 1253 O O . VAL A 1 161 ? 15.25 14.438 -0.215 1 90.25 161 VAL A O 1
ATOM 1256 N N . ASN A 1 162 ? 16.688 13.453 1.41 1 83.69 162 ASN A N 1
ATOM 1257 C CA . ASN A 1 162 ? 17.906 14.047 0.859 1 83.69 162 ASN A CA 1
ATOM 1258 C C . ASN A 1 162 ? 18.938 12.977 0.536 1 83.69 162 ASN A C 1
ATOM 1260 O O . ASN A 1 162 ? 18.766 11.805 0.888 1 83.69 162 ASN A O 1
ATOM 1264 N N . ASN A 1 163 ? 19.938 13.156 -0.347 1 86.88 163 ASN A N 1
ATOM 1265 C CA . ASN A 1 163 ? 21.047 12.258 -0.654 1 86.88 163 ASN A CA 1
ATOM 1266 C C . ASN A 1 163 ? 20.578 11.031 -1.435 1 86.88 163 ASN A C 1
ATOM 1268 O O . ASN A 1 163 ? 20.875 9.898 -1.058 1 86.88 163 ASN A O 1
ATOM 1272 N N . THR A 1 164 ? 19.781 11.281 -2.432 1 95.25 164 THR A N 1
ATOM 1273 C CA . THR A 1 164 ? 19.141 10.227 -3.201 1 95.25 164 THR A CA 1
ATOM 1274 C C . THR A 1 164 ? 20.062 9.727 -4.316 1 95.25 164 THR A C 1
ATOM 1276 O O . THR A 1 164 ? 19.688 8.844 -5.09 1 95.25 164 THR A O 1
ATOM 1279 N N . GLU A 1 165 ? 21.266 10.258 -4.352 1 9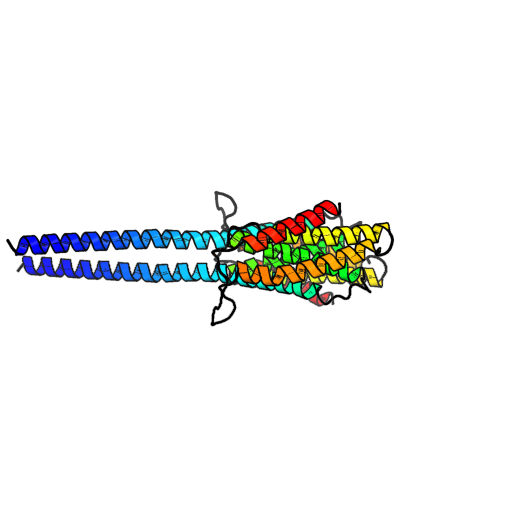6.06 165 GLU A N 1
ATOM 1280 C CA . GLU A 1 165 ? 22.141 10.008 -5.492 1 96.06 165 GLU A CA 1
ATOM 1281 C C . GLU A 1 165 ? 22.484 8.523 -5.605 1 96.06 165 GLU A C 1
ATOM 1283 O O . GLU A 1 165 ? 22.406 7.949 -6.691 1 96.06 165 GLU A O 1
ATOM 1288 N N . GLU A 1 166 ? 22.875 7.953 -4.555 1 97.19 166 GLU A N 1
ATOM 1289 C CA . GLU A 1 166 ? 23.266 6.547 -4.586 1 97.19 166 GLU A CA 1
ATOM 1290 C C . GLU A 1 166 ? 22.078 5.648 -4.918 1 97.19 166 GLU A C 1
ATOM 1292 O O . GLU A 1 166 ? 22.219 4.676 -5.664 1 97.19 166 GLU A O 1
ATOM 1297 N N . LEU A 1 167 ? 20.906 5.941 -4.402 1 97.94 167 LEU A N 1
ATOM 1298 C CA . LEU A 1 167 ? 19.719 5.164 -4.695 1 97.94 167 LEU A CA 1
ATOM 1299 C C . LEU A 1 167 ? 19.281 5.348 -6.148 1 97.94 167 LEU A C 1
ATOM 1301 O O . LEU A 1 167 ? 18.844 4.395 -6.797 1 97.94 167 LEU A O 1
ATOM 1305 N N . ARG A 1 168 ? 19.438 6.551 -6.656 1 97.88 168 ARG A N 1
ATOM 1306 C CA . ARG A 1 168 ? 19.141 6.812 -8.062 1 97.88 168 ARG A CA 1
ATOM 1307 C C . ARG A 1 168 ? 20.094 6.043 -8.969 1 97.88 168 ARG A C 1
ATOM 1309 O O . ARG A 1 168 ? 19.672 5.492 -9.992 1 97.88 168 ARG A O 1
ATOM 1316 N N . ALA A 1 169 ? 21.328 6.047 -8.562 1 98 169 ALA A N 1
ATOM 1317 C CA . ALA A 1 169 ? 22.312 5.289 -9.328 1 98 169 ALA A CA 1
ATOM 1318 C C . ALA A 1 169 ? 21.969 3.801 -9.344 1 98 169 ALA A C 1
ATOM 1320 O O . ALA A 1 169 ? 22.078 3.141 -10.375 1 98 169 ALA A O 1
ATOM 1321 N N . PHE A 1 170 ? 21.625 3.289 -8.219 1 98.5 170 PHE A N 1
ATOM 1322 C CA . PHE A 1 170 ? 21.203 1.898 -8.117 1 98.5 170 PHE A CA 1
ATOM 1323 C C . PHE A 1 170 ? 20.016 1.629 -9.023 1 98.5 170 PHE A C 1
ATOM 1325 O O . PHE A 1 170 ? 20 0.645 -9.766 1 98.5 170 PHE A O 1
ATOM 1332 N N . MET A 1 171 ? 18.969 2.482 -8.938 1 98.12 171 MET A N 1
ATOM 1333 C CA . MET A 1 171 ? 17.781 2.365 -9.758 1 98.12 171 MET A CA 1
ATOM 1334 C C . MET A 1 171 ? 18.125 2.299 -11.242 1 98.12 171 MET A C 1
ATOM 1336 O O . MET A 1 171 ? 17.625 1.446 -11.969 1 98.12 171 MET A O 1
ATOM 1340 N N . ASN A 1 172 ? 19.031 3.18 -11.664 1 97.62 172 ASN A N 1
ATOM 1341 C CA . ASN A 1 172 ? 19.453 3.225 -13.062 1 97.62 172 ASN A CA 1
ATOM 1342 C C . ASN A 1 172 ? 20.203 1.963 -13.469 1 97.62 172 ASN A C 1
ATOM 1344 O O . ASN A 1 172 ? 20.016 1.442 -14.57 1 97.62 172 ASN A O 1
ATOM 1348 N N . LYS A 1 173 ? 21.047 1.527 -12.617 1 97.44 173 LYS A N 1
ATOM 1349 C CA . LYS A 1 173 ? 21.781 0.291 -12.859 1 97.44 173 LYS A CA 1
ATOM 1350 C C . LYS A 1 173 ? 20.828 -0.895 -13.008 1 97.44 173 LYS A C 1
ATOM 1352 O O . LYS A 1 173 ? 20.984 -1.709 -13.922 1 97.44 173 LYS A O 1
ATOM 1357 N N . LEU A 1 174 ? 19.891 -1.012 -12.109 1 97.62 174 LEU A N 1
ATOM 1358 C CA . LEU A 1 174 ? 18.906 -2.09 -12.148 1 97.62 174 LEU A CA 1
ATOM 1359 C C . LEU A 1 174 ? 18.078 -2.023 -13.43 1 97.62 174 LEU A C 1
ATOM 1361 O O . LEU A 1 174 ? 17.859 -3.047 -14.078 1 97.62 174 LEU A O 1
ATOM 1365 N N . ASN A 1 175 ? 17.672 -0.86 -13.789 1 97.06 175 ASN A N 1
ATOM 1366 C CA . ASN A 1 175 ? 16.891 -0.657 -15.008 1 97.06 175 ASN A CA 1
ATOM 1367 C C . ASN A 1 175 ? 17.672 -1.125 -16.25 1 97.06 175 ASN A C 1
ATOM 1369 O O . ASN A 1 175 ? 17.094 -1.74 -17.141 1 97.06 175 ASN A O 1
ATOM 1373 N N . ALA A 1 176 ? 18.938 -0.868 -16.234 1 95.69 176 ALA A N 1
ATOM 1374 C CA . ALA A 1 176 ? 19.781 -1.28 -17.344 1 95.69 176 ALA A CA 1
ATOM 1375 C C . ALA A 1 176 ? 19.875 -2.801 -17.438 1 95.69 176 ALA A C 1
ATOM 1377 O O . ALA A 1 176 ? 19.859 -3.369 -18.531 1 95.69 176 ALA A O 1
ATOM 1378 N N . ILE A 1 177 ? 19.938 -3.416 -16.312 1 93.31 177 ILE A N 1
ATOM 1379 C CA . ILE A 1 177 ? 20 -4.871 -16.25 1 93.31 177 ILE A CA 1
ATOM 1380 C C . ILE A 1 177 ? 18.703 -5.469 -16.797 1 93.31 177 ILE A C 1
ATOM 1382 O O . ILE A 1 177 ? 18.734 -6.402 -17.594 1 93.31 177 ILE A O 1
ATOM 1386 N N . VAL A 1 178 ? 17.578 -4.938 -16.391 1 93.75 178 VAL A N 1
ATOM 1387 C CA . VAL A 1 178 ? 16.266 -5.445 -16.781 1 93.75 178 VAL A CA 1
ATOM 1388 C C . VAL A 1 178 ? 16.031 -5.195 -18.266 1 93.75 178 VAL A C 1
ATOM 1390 O O . VAL A 1 178 ? 15.5 -6.059 -18.969 1 93.75 178 VAL A O 1
ATOM 1393 N N . ALA A 1 179 ? 16.438 -4.066 -18.734 1 89.88 179 ALA A N 1
ATOM 1394 C CA . ALA A 1 179 ? 16.266 -3.713 -20.141 1 89.88 179 ALA A CA 1
ATOM 1395 C C . ALA A 1 179 ? 17.141 -4.586 -21.031 1 89.88 179 ALA A C 1
ATOM 1397 O O . ALA A 1 179 ? 16.812 -4.848 -22.188 1 89.88 179 ALA A O 1
ATOM 1398 N N . GLY A 1 180 ? 18.312 -4.953 -20.547 1 79.44 180 GLY A N 1
ATOM 1399 C CA . GLY A 1 180 ? 19.234 -5.793 -21.297 1 79.44 180 GLY A CA 1
ATOM 1400 C C . GLY A 1 180 ? 18.828 -7.258 -21.297 1 79.44 180 GLY A C 1
ATOM 1401 O O . GLY A 1 180 ? 19.312 -8.039 -22.125 1 79.44 180 GLY A O 1
ATOM 1402 N N . ASN A 1 181 ? 18.109 -7.613 -20.297 1 67.25 181 ASN A N 1
ATOM 1403 C CA . ASN A 1 181 ? 17.656 -8.992 -20.203 1 67.25 181 ASN A CA 1
ATOM 1404 C C . ASN A 1 181 ? 16.438 -9.242 -21.094 1 67.25 181 ASN A C 1
ATOM 1406 O O . ASN A 1 181 ? 15.938 -10.367 -21.172 1 67.25 181 ASN A O 1
ATOM 1410 N N . HIS A 1 182 ? 15.742 -8.234 -21.734 1 55.19 182 HIS A N 1
ATOM 1411 C CA . HIS A 1 182 ? 14.68 -8.461 -22.703 1 55.19 182 HIS A CA 1
ATOM 1412 C C . HIS A 1 182 ? 15.234 -8.531 -24.125 1 55.19 182 HIS A C 1
ATOM 1414 O O . HIS A 1 182 ? 16.219 -7.863 -24.438 1 55.19 182 HIS A O 1
ATOM 1420 N N . MET B 1 1 ? 4.512 65.125 27.188 1 55.66 1 MET B N 1
ATOM 1421 C CA . MET B 1 1 ? 5.16 64.688 25.969 1 55.66 1 MET B CA 1
ATOM 1422 C C . MET B 1 1 ? 5.574 63.219 26.094 1 55.66 1 MET B C 1
ATOM 1424 O O . MET B 1 1 ? 5.387 62.438 25.172 1 55.66 1 MET B O 1
ATOM 1428 N N . LYS B 1 2 ? 5.965 62.812 27.25 1 75.94 2 LYS B N 1
ATOM 1429 C CA . LYS B 1 2 ? 6.402 61.469 27.562 1 75.94 2 LYS B CA 1
ATOM 1430 C C . LYS B 1 2 ? 5.227 60.5 27.547 1 75.94 2 LYS B C 1
ATOM 1432 O O . LYS B 1 2 ? 5.359 59.344 27.094 1 75.94 2 LYS B O 1
ATOM 1437 N N . SER B 1 3 ? 4.129 61.031 27.828 1 77.31 3 SER B N 1
ATOM 1438 C CA . SER B 1 3 ? 2.959 60.188 27.953 1 77.31 3 SER B CA 1
ATOM 1439 C C . SER B 1 3 ? 2.408 59.812 26.578 1 77.31 3 SER B C 1
ATOM 1441 O O . SER B 1 3 ? 2.002 58.656 26.359 1 77.31 3 SER B O 1
ATOM 1443 N N . LYS B 1 4 ? 2.588 60.688 25.578 1 80 4 LYS B N 1
ATOM 1444 C CA . LYS B 1 4 ? 2.113 60.406 24.219 1 80 4 LYS B CA 1
ATOM 1445 C C . LYS B 1 4 ? 3.025 59.406 23.516 1 80 4 LYS B C 1
ATOM 1447 O O . LYS B 1 4 ? 2.551 58.531 22.781 1 80 4 LYS B O 1
ATOM 1452 N N . LEU B 1 5 ? 4.242 59.438 23.812 1 77.56 5 LEU B N 1
ATOM 1453 C CA . LEU B 1 5 ? 5.227 58.562 23.219 1 77.56 5 LEU B CA 1
ATOM 1454 C C . LEU B 1 5 ? 5.043 57.125 23.75 1 77.56 5 LEU B C 1
ATOM 1456 O O . LEU B 1 5 ? 5.133 56.156 22.984 1 77.56 5 LEU B O 1
ATOM 1460 N N . THR B 1 6 ? 4.77 57.062 25.047 1 78 6 THR B N 1
ATOM 1461 C CA . THR B 1 6 ? 4.551 55.75 25.656 1 78 6 THR B CA 1
ATOM 1462 C C . THR B 1 6 ? 3.293 55.094 25.094 1 78 6 THR B C 1
ATOM 1464 O O . THR B 1 6 ? 3.283 53.906 24.812 1 78 6 THR B O 1
ATOM 1467 N N . ALA B 1 7 ? 2.273 55.906 24.844 1 77.19 7 ALA B N 1
ATOM 1468 C CA . ALA B 1 7 ? 1.029 55.406 24.281 1 77.19 7 ALA B CA 1
ATOM 1469 C C . ALA B 1 7 ? 1.233 54.938 22.828 1 77.19 7 ALA B C 1
ATOM 1471 O O . ALA B 1 7 ? 0.73 53.875 22.438 1 77.19 7 ALA B O 1
ATOM 1472 N N . ALA B 1 8 ? 2.023 55.656 22.062 1 79.5 8 ALA B N 1
ATOM 1473 C CA . ALA B 1 8 ? 2.309 55.344 20.672 1 79.5 8 ALA B CA 1
ATOM 1474 C C . ALA B 1 8 ? 3.131 54.062 20.578 1 79.5 8 ALA B C 1
ATOM 1476 O O . ALA B 1 8 ? 2.873 53.219 19.703 1 79.5 8 ALA B O 1
ATOM 1477 N N . LEU B 1 9 ? 3.986 53.844 21.469 1 77.88 9 LEU B N 1
ATOM 1478 C CA . LEU B 1 9 ? 4.832 52.656 21.5 1 77.88 9 LEU B CA 1
ATOM 1479 C C . LEU B 1 9 ? 4.027 51.438 21.891 1 77.88 9 LEU B C 1
ATOM 1481 O O . LEU B 1 9 ? 4.238 50.344 21.359 1 77.88 9 LEU B O 1
ATOM 1485 N N . MET B 1 10 ? 3.156 51.656 22.781 1 76.81 10 MET B N 1
ATOM 1486 C CA . MET B 1 10 ? 2.299 50.562 23.203 1 76.81 10 MET B CA 1
ATOM 1487 C C . MET B 1 10 ? 1.393 50.094 22.062 1 76.81 10 MET B C 1
ATOM 1489 O O . MET B 1 10 ? 1.218 48.906 21.844 1 76.81 10 MET B O 1
ATOM 1493 N N . VAL B 1 11 ? 0.862 51.062 21.312 1 75.12 11 VAL B N 1
ATOM 1494 C CA . VAL B 1 11 ? -0.002 50.75 20.172 1 75.12 11 VAL B CA 1
ATOM 1495 C C . VAL B 1 11 ? 0.807 50.031 19.094 1 75.12 11 VAL B C 1
ATOM 1497 O O . VAL B 1 11 ? 0.355 49.031 18.531 1 75.12 11 VAL B O 1
ATOM 1500 N N . ALA B 1 12 ? 1.988 50.5 18.922 1 76.19 12 ALA B N 1
ATOM 1501 C CA . ALA B 1 12 ? 2.859 49.875 17.906 1 76.19 12 ALA B CA 1
ATOM 1502 C C . ALA B 1 12 ? 3.211 48.438 18.281 1 76.19 12 ALA B C 1
ATOM 1504 O O . ALA B 1 12 ? 3.195 47.562 17.422 1 76.19 12 ALA B O 1
ATOM 1505 N N . THR B 1 13 ? 3.506 48.25 19.484 1 74.75 13 THR B N 1
ATOM 1506 C CA . THR B 1 13 ? 3.83 46.906 19.969 1 74.75 13 THR B CA 1
ATOM 1507 C C . THR B 1 13 ? 2.623 46 19.828 1 74.75 13 THR B C 1
ATOM 1509 O O . THR B 1 13 ? 2.766 44.812 19.438 1 74.75 13 THR B O 1
ATOM 1512 N N . PHE B 1 14 ? 1.488 46.562 20.125 1 74.31 14 PHE B N 1
ATOM 1513 C CA . PHE B 1 14 ? 0.262 45.781 20.016 1 74.31 14 PHE B CA 1
ATOM 1514 C C . PHE B 1 14 ? 0.002 45.375 18.562 1 74.31 14 PHE B C 1
ATOM 1516 O O . PHE B 1 14 ? -0.353 44.219 18.297 1 74.31 14 PHE B O 1
ATOM 1523 N N . VAL B 1 15 ? 0.197 46.312 17.688 1 75.12 15 VAL B N 1
ATOM 1524 C CA . VAL B 1 15 ? -0.04 46.062 16.266 1 75.12 15 VAL B CA 1
ATOM 1525 C C . VAL B 1 15 ? 0.958 45 15.766 1 75.12 15 VAL B C 1
ATOM 1527 O O . VAL B 1 15 ? 0.591 44.094 15.016 1 75.12 15 VAL B O 1
ATOM 1530 N N . LEU B 1 16 ? 2.141 45.094 16.25 1 76.25 16 LEU B N 1
ATOM 1531 C CA . LEU B 1 16 ? 3.174 44.156 15.844 1 76.25 16 LEU B CA 1
ATOM 1532 C C . LEU B 1 16 ? 2.867 42.75 16.375 1 76.25 16 LEU B C 1
ATOM 1534 O O . LEU B 1 16 ? 3.02 41.781 15.656 1 76.25 16 LEU B O 1
ATOM 1538 N N . LEU B 1 17 ? 2.465 42.719 17.578 1 75 17 LEU B N 1
ATOM 1539 C CA . LEU B 1 17 ? 2.123 41.438 18.188 1 75 17 LEU B CA 1
ATOM 1540 C C . LEU B 1 17 ? 0.918 40.812 17.484 1 75 17 LEU B C 1
ATOM 1542 O O . LEU B 1 17 ? 0.906 39.625 17.219 1 75 17 LEU B O 1
ATOM 1546 N N . ALA B 1 18 ? -0.044 41.656 17.156 1 75.56 18 ALA B N 1
ATOM 1547 C CA . ALA B 1 18 ? -1.236 41.156 16.453 1 75.56 18 ALA B CA 1
ATOM 1548 C C . ALA B 1 18 ? -0.89 40.656 15.062 1 75.56 18 ALA B C 1
ATOM 1550 O O . ALA B 1 18 ? -1.364 39.594 14.648 1 75.56 18 ALA B O 1
ATOM 1551 N N . SER B 1 19 ? -0.012 41.406 14.422 1 77.62 19 SER B N 1
ATOM 1552 C CA . SER B 1 19 ? 0.395 41 13.07 1 77.62 19 SER B CA 1
ATOM 1553 C C . SER B 1 19 ? 1.197 39.719 13.102 1 77.62 19 SER B C 1
ATOM 1555 O O . SER B 1 19 ? 1.028 38.844 12.227 1 77.62 19 SER B O 1
ATOM 1557 N N . SER B 1 20 ? 2.025 39.531 14.039 1 74.25 20 SER B N 1
ATOM 1558 C CA . SER B 1 20 ? 2.814 38.312 14.18 1 74.25 20 SER B CA 1
ATOM 1559 C C . SER B 1 20 ? 1.925 37.125 14.477 1 74.25 20 SER B C 1
ATOM 1561 O O . SER B 1 20 ? 2.148 36.031 13.945 1 74.25 20 SER B O 1
ATOM 1563 N N . LEU B 1 21 ? 0.89 37.375 15.242 1 73.75 21 LEU B N 1
ATOM 1564 C CA . LEU B 1 21 ? -0.047 36.312 15.578 1 73.75 21 LEU B CA 1
ATOM 1565 C C . LEU B 1 21 ? -0.812 35.875 14.336 1 73.75 21 LEU B C 1
ATOM 1567 O O . LEU B 1 21 ? -0.98 34.656 14.117 1 73.75 21 LEU B O 1
ATOM 1571 N N . VAL B 1 22 ? -1.231 36.844 13.586 1 73.12 22 VAL B N 1
ATOM 1572 C CA . VAL B 1 22 ? -1.967 36.531 12.367 1 73.12 22 VAL B CA 1
ATOM 1573 C C . VAL B 1 22 ? -1.066 35.781 11.406 1 73.12 22 VAL B C 1
ATOM 1575 O O . VAL B 1 22 ? -1.498 34.781 10.789 1 73.12 22 VAL B O 1
ATOM 1578 N N . TYR B 1 23 ? 0.168 36.188 11.375 1 72.88 23 TYR B N 1
ATOM 1579 C CA . TYR B 1 23 ? 1.131 35.562 10.492 1 72.88 23 TYR B CA 1
ATOM 1580 C C . TYR B 1 23 ? 1.394 34.125 10.938 1 72.88 23 TYR B C 1
ATOM 1582 O O . TYR B 1 23 ? 1.362 33.188 10.117 1 72.88 23 TYR B O 1
ATOM 1590 N N . LEU B 1 24 ? 1.705 33.906 12.18 1 70.5 24 LEU B N 1
ATOM 1591 C CA . LEU B 1 24 ? 1.978 32.562 12.719 1 70.5 24 LEU B CA 1
ATOM 1592 C C . LEU B 1 24 ? 0.775 31.656 12.531 1 70.5 24 LEU B C 1
ATOM 1594 O O . LEU B 1 24 ? 0.932 30.484 12.156 1 70.5 24 LEU B O 1
ATOM 1598 N N . TYR B 1 25 ? -0.385 32.25 12.719 1 72.12 25 TYR B N 1
ATOM 1599 C CA . TYR B 1 25 ? -1.614 31.5 12.531 1 72.12 25 TYR B CA 1
ATOM 1600 C C . TYR B 1 25 ? -1.796 31.109 11.07 1 72.12 25 TYR B C 1
ATOM 1602 O O . TYR B 1 25 ? -2.143 29.969 10.758 1 72.12 25 TYR B O 1
ATOM 1610 N N . SER B 1 26 ? -1.483 31.984 10.211 1 75.06 26 SER B N 1
ATOM 1611 C CA . SER B 1 26 ? -1.635 31.734 8.781 1 75.06 26 SER B CA 1
ATOM 1612 C C . SER B 1 26 ? -0.64 30.688 8.297 1 75.06 26 SER B C 1
ATOM 1614 O O . SER B 1 26 ? -0.994 29.797 7.508 1 75.06 26 SER B O 1
ATOM 1616 N N . GLU B 1 27 ? 0.61 30.766 8.758 1 73.88 27 GLU B N 1
ATOM 1617 C CA . GLU B 1 27 ? 1.646 29.812 8.375 1 73.88 27 GLU B CA 1
ATOM 1618 C C . GLU B 1 27 ? 1.337 28.406 8.906 1 73.88 27 GLU B C 1
ATOM 1620 O O . GLU B 1 27 ? 1.54 27.422 8.211 1 73.88 27 GLU B O 1
ATOM 1625 N N . GLN B 1 28 ? 0.878 28.391 10 1 72 28 GLN B N 1
ATOM 1626 C CA . GLN B 1 28 ? 0.513 27.125 10.625 1 72 28 GLN B CA 1
ATOM 1627 C C . GLN B 1 28 ? -0.66 26.469 9.891 1 72 28 GLN B C 1
ATOM 1629 O O . GLN B 1 28 ? -0.68 25.25 9.703 1 72 28 GLN B O 1
ATOM 1634 N N . GLN B 1 29 ? -1.535 27.297 9.562 1 73.06 29 GLN B N 1
ATOM 1635 C CA . GLN B 1 29 ? -2.684 26.797 8.82 1 73.06 29 GLN B CA 1
ATOM 1636 C C . GLN B 1 29 ? -2.254 26.203 7.473 1 73.06 29 GLN B C 1
ATOM 1638 O O . GLN B 1 29 ? -2.793 25.188 7.031 1 73.06 29 GLN B O 1
ATOM 1643 N N . LYS B 1 30 ? -1.296 26.766 7.008 1 75.19 30 LYS B N 1
ATOM 1644 C CA . LYS B 1 30 ? -0.791 26.297 5.723 1 75.19 30 LYS B CA 1
ATOM 1645 C C . LYS B 1 30 ? -0.11 24.938 5.871 1 75.19 30 LYS B C 1
ATOM 1647 O O . LYS B 1 30 ? -0.326 24.031 5.059 1 75.19 30 LYS B O 1
ATOM 1652 N N . VAL B 1 31 ? 0.697 24.766 6.84 1 72.5 31 VAL B N 1
ATOM 1653 C CA . VAL B 1 31 ? 1.422 23.531 7.074 1 72.5 31 VAL B CA 1
ATOM 1654 C C . VAL B 1 31 ? 0.438 22.406 7.422 1 72.5 31 VAL B C 1
ATOM 1656 O O . VAL B 1 31 ? 0.535 21.297 6.891 1 72.5 31 VAL B O 1
ATOM 1659 N N . GLU B 1 32 ? -0.501 22.703 8.219 1 73.94 32 GLU B N 1
ATOM 1660 C CA . GLU B 1 32 ? -1.525 21.734 8.602 1 73.94 32 GLU B CA 1
ATOM 1661 C C . GLU B 1 32 ? -2.33 21.281 7.387 1 73.94 32 GLU B C 1
ATOM 1663 O O . GLU B 1 32 ? -2.561 20.078 7.207 1 73.94 32 GLU B O 1
ATOM 1668 N N . HIS B 1 33 ? -2.656 22.219 6.719 1 81 33 HIS B N 1
ATOM 1669 C CA . HIS B 1 33 ? -3.443 21.922 5.527 1 81 33 HIS B CA 1
ATOM 1670 C C . HIS B 1 33 ? -2.648 21.078 4.539 1 81 33 HIS B C 1
ATOM 1672 O O . HIS B 1 33 ? -3.193 20.172 3.916 1 81 33 HIS B O 1
ATOM 1678 N N . GLY B 1 34 ? -1.375 21.312 4.52 1 85.25 34 GLY B N 1
ATOM 1679 C CA . GLY B 1 34 ? -0.525 20.547 3.625 1 85.25 34 GLY B CA 1
ATOM 1680 C C . GLY B 1 34 ? -0.387 19.094 4.043 1 85.25 34 GLY B C 1
ATOM 1681 O O . GLY B 1 34 ? -0.464 18.188 3.203 1 85.25 34 GLY B O 1
ATOM 1682 N N . MET B 1 35 ? -0.211 18.859 5.305 1 88.88 35 MET B N 1
ATOM 1683 C CA . MET B 1 35 ? -0.074 17.5 5.816 1 88.88 35 MET B CA 1
ATOM 1684 C C . MET B 1 35 ? -1.397 16.75 5.723 1 88.88 35 MET B C 1
ATOM 1686 O O . MET B 1 35 ? -1.418 15.562 5.41 1 88.88 35 MET B O 1
ATOM 1690 N N . LYS B 1 36 ? -2.4 17.469 6.059 1 90.44 36 LYS B N 1
ATOM 1691 C CA . LYS B 1 36 ? -3.721 16.844 5.93 1 90.44 36 LYS B CA 1
ATOM 1692 C C . LYS B 1 36 ? -3.992 16.422 4.488 1 90.44 36 LYS B C 1
ATOM 1694 O O . LYS B 1 36 ? -4.469 15.32 4.242 1 90.44 36 LYS B O 1
ATOM 1699 N N . MET B 1 37 ? -3.699 17.234 3.566 1 91.31 37 MET B N 1
ATOM 1700 C CA . MET B 1 37 ? -3.877 16.938 2.15 1 91.31 37 MET B CA 1
ATOM 1701 C C . MET B 1 37 ? -3.023 15.742 1.74 1 91.31 37 MET B C 1
ATOM 1703 O O . MET B 1 37 ? -3.445 14.922 0.917 1 91.31 37 MET B O 1
ATOM 1707 N N . LYS B 1 38 ? -1.899 15.727 2.33 1 94.25 38 LYS B N 1
ATOM 1708 C CA . LYS B 1 38 ? -1.021 14.594 2.037 1 94.25 38 LYS B CA 1
ATOM 1709 C C . LYS B 1 38 ? -1.63 13.281 2.525 1 94.25 38 LYS B C 1
ATOM 1711 O O . LYS B 1 38 ? -1.658 12.297 1.788 1 94.25 38 LYS B O 1
ATOM 1716 N N . VAL B 1 39 ? -2.096 13.266 3.711 1 96.25 39 VAL B N 1
ATOM 1717 C CA . VAL B 1 39 ? -2.725 12.062 4.254 1 96.25 39 VAL B CA 1
ATOM 1718 C C . VAL B 1 39 ? -3.955 11.703 3.422 1 96.25 39 VAL B C 1
ATOM 1720 O O . VAL B 1 39 ? -4.152 10.547 3.061 1 96.25 39 VAL B O 1
ATOM 1723 N N . GLU B 1 40 ? -4.734 12.695 3.076 1 94.94 40 GLU B N 1
ATOM 1724 C CA . GLU B 1 40 ? -5.918 12.469 2.252 1 94.94 40 GLU B CA 1
ATOM 1725 C C . GLU B 1 40 ? -5.535 11.922 0.878 1 94.94 40 GLU B C 1
ATOM 1727 O O . GLU B 1 40 ? -6.227 11.062 0.333 1 94.94 40 GLU B O 1
ATOM 1732 N N . GLY B 1 41 ? -4.465 12.453 0.345 1 95.75 41 GLY B N 1
ATOM 1733 C CA . GLY B 1 41 ? -3.967 11.945 -0.923 1 95.75 41 GLY B CA 1
ATOM 1734 C C . GLY B 1 41 ? -3.561 10.484 -0.865 1 95.75 41 GLY B C 1
ATOM 1735 O O . GLY B 1 41 ? -3.875 9.711 -1.771 1 95.75 41 GLY B O 1
ATOM 1736 N N . LEU B 1 42 ? -2.857 10.117 0.206 1 97.81 42 LEU B N 1
ATOM 1737 C CA . LEU B 1 42 ? -2.438 8.734 0.388 1 97.81 42 LEU B CA 1
ATOM 1738 C C . LEU B 1 42 ? -3.645 7.82 0.565 1 97.81 42 LEU B C 1
ATOM 1740 O O . LEU B 1 42 ? -3.691 6.73 -0.007 1 97.81 42 LEU B O 1
ATOM 1744 N N . VAL B 1 43 ? -4.582 8.281 1.351 1 97.69 43 VAL B N 1
ATOM 1745 C CA . VAL B 1 43 ? -5.801 7.512 1.577 1 97.69 43 VAL B CA 1
ATOM 1746 C C . VAL B 1 43 ? -6.59 7.395 0.275 1 97.69 43 VAL B C 1
ATOM 1748 O O . VAL B 1 43 ? -7.051 6.309 -0.086 1 97.69 43 VAL B O 1
ATOM 1751 N N . GLY B 1 44 ? -6.766 8.508 -0.405 1 96.94 44 GLY B N 1
ATOM 1752 C CA . GLY B 1 44 ? -7.465 8.484 -1.679 1 96.94 44 GLY B CA 1
ATOM 1753 C C . GLY B 1 44 ? -6.848 7.531 -2.686 1 96.94 44 GLY B C 1
ATOM 1754 O O . GLY B 1 44 ? -7.555 6.754 -3.33 1 96.94 44 GLY B O 1
ATOM 1755 N N . THR B 1 45 ? -5.559 7.562 -2.84 1 97.38 45 THR B N 1
ATOM 1756 C CA . THR B 1 45 ? -4.84 6.656 -3.727 1 97.38 45 THR B CA 1
ATOM 1757 C C . THR B 1 45 ? -5.059 5.203 -3.312 1 97.38 45 THR B C 1
ATOM 1759 O O . THR B 1 45 ? -5.336 4.348 -4.156 1 97.38 45 THR B O 1
ATOM 1762 N N . SER B 1 46 ? -4.887 4.977 -2.043 1 98.5 46 SER B N 1
ATOM 1763 C CA . SER B 1 46 ? -5.051 3.617 -1.533 1 98.5 46 SER B CA 1
ATOM 1764 C C . SER B 1 46 ? -6.461 3.098 -1.792 1 98.5 46 SER B C 1
ATOM 1766 O O . SER B 1 46 ? -6.637 1.952 -2.213 1 98.5 46 SER B O 1
ATOM 1768 N N . LEU B 1 47 ? -7.465 3.945 -1.569 1 98.06 47 LEU B N 1
ATOM 1769 C CA . LEU B 1 47 ? -8.844 3.541 -1.8 1 98.06 47 LEU B CA 1
ATOM 1770 C C . LEU B 1 47 ? -9.094 3.26 -3.279 1 98.06 47 LEU B C 1
ATOM 1772 O O . LEU B 1 47 ? -9.805 2.316 -3.627 1 98.06 47 LEU B O 1
ATOM 1776 N N . PHE B 1 48 ? -8.531 4.043 -4.105 1 97.62 48 PHE B N 1
ATOM 1777 C CA . PHE B 1 48 ? -8.648 3.811 -5.543 1 97.62 48 PHE B CA 1
ATOM 1778 C C . PHE B 1 48 ? -8.031 2.471 -5.926 1 97.62 48 PHE B C 1
ATOM 1780 O O . PHE B 1 48 ? -8.602 1.722 -6.719 1 97.62 48 PHE B O 1
ATOM 1787 N N . ARG B 1 49 ? -6.871 2.18 -5.414 1 98.25 49 ARG B N 1
ATOM 1788 C CA . ARG B 1 49 ? -6.203 0.915 -5.699 1 98.25 49 ARG B CA 1
ATOM 1789 C C . ARG B 1 49 ? -7.02 -0.265 -5.18 1 98.25 49 ARG B C 1
ATOM 1791 O O . ARG B 1 49 ? -7.094 -1.31 -5.828 1 98.25 49 ARG B O 1
ATOM 1798 N N . ILE B 1 50 ? -7.559 -0.113 -4.004 1 98.44 50 ILE B N 1
ATOM 1799 C CA . ILE B 1 50 ? -8.43 -1.141 -3.445 1 98.44 50 ILE B CA 1
ATOM 1800 C C . ILE B 1 50 ? -9.617 -1.371 -4.379 1 98.44 50 ILE B C 1
ATOM 1802 O O . ILE B 1 50 ? -9.906 -2.51 -4.758 1 98.44 50 ILE B O 1
ATOM 1806 N N . TRP B 1 51 ? -10.273 -0.277 -4.762 1 96.69 51 TRP B N 1
ATOM 1807 C CA . TRP B 1 51 ? -11.414 -0.355 -5.676 1 96.69 51 TRP B CA 1
ATOM 1808 C C . TRP B 1 51 ? -11.016 -1.032 -6.984 1 96.69 51 TRP B C 1
ATOM 1810 O O . TRP B 1 51 ? -11.688 -1.952 -7.445 1 96.69 51 TRP B O 1
ATOM 1820 N N . SER B 1 52 ? -9.945 -0.582 -7.543 1 96.5 52 SER B N 1
ATOM 1821 C CA . SER B 1 52 ? -9.469 -1.123 -8.812 1 96.5 52 SER B CA 1
ATOM 1822 C C . SER B 1 52 ? -9.148 -2.609 -8.695 1 96.5 52 SER B C 1
ATOM 1824 O O . SER B 1 52 ? -9.438 -3.385 -9.609 1 96.5 52 SER B O 1
ATOM 1826 N N . GLY B 1 53 ? -8.508 -3 -7.574 1 96.81 53 GLY B N 1
ATOM 1827 C CA . GLY B 1 53 ? -8.219 -4.402 -7.324 1 96.81 53 GLY B CA 1
ATOM 1828 C C . GLY B 1 53 ? -9.461 -5.27 -7.289 1 96.81 53 GLY B C 1
ATOM 1829 O O . GLY B 1 53 ? -9.539 -6.289 -7.977 1 96.81 53 GLY B O 1
ATOM 1830 N N . TYR B 1 54 ? -10.422 -4.816 -6.562 1 97.12 54 TYR B N 1
ATOM 1831 C CA . TYR B 1 54 ? -11.664 -5.57 -6.465 1 97.12 54 TYR B CA 1
ATOM 1832 C C . TYR B 1 54 ? -12.422 -5.555 -7.793 1 97.12 54 TYR B C 1
ATOM 1834 O O . TYR B 1 54 ? -12.914 -6.594 -8.242 1 97.12 54 TYR B O 1
ATOM 1842 N N . ASP B 1 55 ? -12.516 -4.438 -8.422 1 95.25 55 ASP B N 1
ATOM 1843 C CA . ASP B 1 55 ? -13.258 -4.289 -9.68 1 95.25 55 ASP B CA 1
ATOM 1844 C C . ASP B 1 55 ? -12.68 -5.203 -10.758 1 95.25 55 ASP B C 1
ATOM 1846 O O . ASP B 1 55 ? -13.43 -5.805 -11.531 1 95.25 55 ASP B O 1
ATOM 1850 N N . SER B 1 56 ? -11.383 -5.297 -10.781 1 94.31 56 SER B N 1
ATOM 1851 C CA . SER B 1 56 ? -10.711 -6.102 -11.805 1 94.31 56 SER B CA 1
ATOM 1852 C C . SER B 1 56 ? -11.016 -7.586 -11.625 1 94.31 56 SER B C 1
ATOM 1854 O O . SER B 1 56 ? -10.82 -8.383 -12.539 1 94.31 56 SER B O 1
ATOM 1856 N N . MET B 1 57 ? -11.5 -7.992 -10.484 1 93.62 57 MET B N 1
ATOM 1857 C CA . MET B 1 57 ? -11.781 -9.398 -10.211 1 93.62 57 MET B CA 1
ATOM 1858 C C . MET B 1 57 ? -13.211 -9.75 -10.586 1 93.62 57 MET B C 1
ATOM 1860 O O . MET B 1 57 ? -13.57 -10.93 -10.656 1 93.62 57 MET B O 1
ATOM 1864 N N . LEU B 1 58 ? -14.102 -8.797 -10.719 1 92.31 58 LEU B N 1
ATOM 1865 C CA . LEU B 1 58 ? -15.516 -9.023 -11.016 1 92.31 58 LEU B CA 1
ATOM 1866 C C . LEU B 1 58 ? -15.703 -9.453 -12.469 1 92.31 58 LEU B C 1
ATOM 1868 O O . LEU B 1 58 ? -16.625 -10.211 -12.781 1 92.31 58 LEU B O 1
ATOM 1872 N N . ASP B 1 59 ? -15.016 -9.141 -13.383 1 74.38 59 ASP B N 1
ATOM 1873 C CA . ASP B 1 59 ? -15.242 -9.398 -14.805 1 74.38 59 ASP B CA 1
ATOM 1874 C C . ASP B 1 59 ? -14.805 -10.812 -15.172 1 74.38 59 ASP B C 1
ATOM 1876 O O . ASP B 1 59 ? -14.719 -11.148 -16.359 1 74.38 59 ASP B O 1
ATOM 1880 N N . GLN B 1 60 ? -14.836 -11.656 -14.156 1 70.88 60 GLN B N 1
ATOM 1881 C CA . GLN B 1 60 ? -14.344 -12.992 -14.492 1 70.88 60 GLN B CA 1
ATOM 1882 C C . GLN B 1 60 ? -15.469 -14.023 -14.422 1 70.88 60 GLN B C 1
ATOM 1884 O O . GLN B 1 60 ? -16.266 -14.016 -13.484 1 70.88 60 GLN B O 1
ATOM 1889 N N . ASP B 1 61 ? -15.742 -14.625 -15.648 1 68.31 61 ASP B N 1
ATOM 1890 C CA . ASP B 1 61 ? -16.766 -15.656 -15.734 1 68.31 61 ASP B CA 1
ATOM 1891 C C . ASP B 1 61 ? -16.422 -16.859 -14.859 1 68.31 61 ASP B C 1
ATOM 1893 O O . ASP B 1 61 ? -15.32 -17.422 -14.969 1 68.31 61 ASP B O 1
ATOM 1897 N N . SER B 1 62 ? -17.328 -17.297 -13.961 1 67.62 62 SER B N 1
ATOM 1898 C CA . SER B 1 62 ? -17.141 -18.391 -13.016 1 67.62 62 SER B CA 1
ATOM 1899 C C . SER B 1 62 ? -17.156 -19.75 -13.727 1 67.62 62 SER B C 1
ATOM 1901 O O . SER B 1 62 ? -16.531 -20.703 -13.266 1 67.62 62 SER B O 1
ATOM 1903 N N . ALA B 1 63 ? -17.891 -19.859 -14.797 1 70.81 63 ALA B N 1
ATOM 1904 C CA . ALA B 1 63 ? -18.047 -21.141 -15.492 1 70.81 63 ALA B CA 1
ATOM 1905 C C . ALA B 1 63 ? -16.719 -21.641 -16.047 1 70.81 63 ALA B C 1
ATOM 1907 O O . ALA B 1 63 ? -16.5 -22.844 -16.156 1 70.81 63 ALA B O 1
ATOM 1908 N N . GLU B 1 64 ? -15.891 -20.828 -16.266 1 82.38 64 GLU B N 1
ATOM 1909 C CA . GLU B 1 64 ? -14.602 -21.188 -16.844 1 82.38 64 GLU B CA 1
ATOM 1910 C C . GLU B 1 64 ? -13.445 -20.719 -15.969 1 82.38 64 GLU B C 1
ATOM 1912 O O . GLU B 1 64 ? -12.461 -20.172 -16.469 1 82.38 64 GLU B O 1
ATOM 1917 N N . LEU B 1 65 ? -13.625 -21.109 -14.688 1 87.62 65 LEU B N 1
ATOM 1918 C CA . LEU B 1 65 ? -12.578 -20.719 -13.75 1 87.62 65 LEU B CA 1
ATOM 1919 C C . LEU B 1 65 ? -11.273 -21.438 -14.055 1 87.62 65 LEU B C 1
ATOM 1921 O O . LEU B 1 65 ? -11.242 -22.672 -14.141 1 87.62 65 LEU B O 1
ATOM 1925 N N . GLU B 1 66 ? -10.227 -20.672 -14.344 1 90.38 66 GLU B N 1
ATOM 1926 C CA . GLU B 1 66 ? -8.898 -21.219 -14.617 1 90.38 66 GLU B CA 1
ATOM 1927 C C . GLU B 1 66 ? -7.918 -20.875 -13.5 1 90.38 66 GLU B C 1
ATOM 1929 O O . GLU B 1 66 ? -8.086 -19.859 -12.812 1 90.38 66 GLU B O 1
ATOM 1934 N N . ILE B 1 67 ? -6.938 -21.703 -13.32 1 91.88 67 ILE B N 1
ATOM 1935 C CA . ILE B 1 67 ? -5.977 -21.547 -12.234 1 91.88 67 ILE B CA 1
ATOM 1936 C C . ILE B 1 67 ? -5.219 -20.234 -12.406 1 91.88 67 ILE B C 1
ATOM 1938 O O . ILE B 1 67 ? -4.871 -19.578 -11.422 1 91.88 67 ILE B O 1
ATOM 1942 N N . GLU B 1 68 ? -5.004 -19.797 -13.648 1 89.31 68 GLU B N 1
ATOM 1943 C CA . GLU B 1 68 ? -4.32 -18.531 -13.906 1 89.31 68 GLU B CA 1
ATOM 1944 C C . GLU B 1 68 ? -5.102 -17.359 -13.328 1 89.31 68 GLU B C 1
ATOM 1946 O O . GLU B 1 68 ? -4.508 -16.391 -12.828 1 89.31 68 GLU B O 1
ATOM 1951 N N . GLN B 1 69 ? -6.355 -17.438 -13.445 1 91.81 69 GLN B N 1
ATOM 1952 C CA . GLN B 1 69 ? -7.215 -16.406 -12.898 1 91.81 69 GLN B CA 1
ATOM 1953 C C . GLN B 1 69 ? -7.121 -16.344 -11.375 1 91.81 69 GLN B C 1
ATOM 1955 O O . GLN B 1 69 ? -7.02 -15.273 -10.789 1 91.81 69 GLN B O 1
ATOM 1960 N N . VAL B 1 70 ? -7.145 -17.484 -10.781 1 93.56 70 VAL B N 1
ATOM 1961 C CA . VAL B 1 70 ? -7.066 -17.578 -9.328 1 93.56 70 VAL B CA 1
ATOM 1962 C C . VAL B 1 70 ? -5.715 -17.062 -8.852 1 93.56 70 VAL B C 1
ATOM 1964 O O . VAL B 1 70 ? -5.641 -16.297 -7.879 1 93.56 70 VAL B O 1
ATOM 1967 N N . ASN B 1 71 ? -4.703 -17.438 -9.547 1 92.25 71 ASN B N 1
ATOM 1968 C CA . ASN B 1 71 ? -3.369 -16.953 -9.211 1 92.25 71 ASN B CA 1
ATOM 1969 C C . ASN B 1 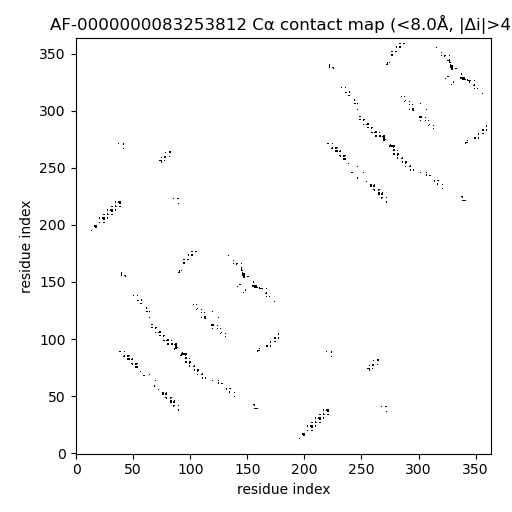71 ? -3.283 -15.43 -9.328 1 92.25 71 ASN B C 1
ATOM 1971 O O . ASN B 1 71 ? -2.656 -14.773 -8.492 1 92.25 71 ASN B O 1
ATOM 1975 N N . ASP B 1 72 ? -3.889 -14.875 -10.312 1 93.81 72 ASP B N 1
ATOM 1976 C CA . ASP B 1 72 ? -3.943 -13.43 -10.484 1 93.81 72 ASP B CA 1
ATOM 1977 C C . ASP B 1 72 ? -4.688 -12.766 -9.328 1 93.81 72 ASP B C 1
ATOM 1979 O O . ASP B 1 72 ? -4.266 -11.719 -8.836 1 93.81 72 ASP B O 1
ATOM 1983 N N . MET B 1 73 ? -5.746 -13.391 -8.922 1 95.5 73 MET B N 1
ATOM 1984 C CA . MET B 1 73 ? -6.539 -12.852 -7.82 1 95.5 73 MET B CA 1
ATOM 1985 C C . MET B 1 73 ? -5.742 -12.867 -6.52 1 95.5 73 MET B C 1
ATOM 1987 O O . MET B 1 73 ? -5.902 -11.977 -5.684 1 95.5 73 MET B O 1
ATOM 1991 N N . VAL B 1 74 ? -4.934 -13.883 -6.336 1 96 74 VAL B N 1
ATOM 1992 C CA . VAL B 1 74 ? -4.082 -13.961 -5.152 1 96 74 VAL B CA 1
ATOM 1993 C C . VAL B 1 74 ? -3.178 -12.727 -5.09 1 96 74 VAL B C 1
ATOM 1995 O O . VAL B 1 74 ? -3.062 -12.086 -4.043 1 96 74 VAL B O 1
ATOM 1998 N N . VAL B 1 75 ? -2.605 -12.391 -6.184 1 96.69 75 VAL B N 1
ATOM 1999 C CA . VAL B 1 75 ? -1.708 -11.242 -6.254 1 96.69 75 VAL B CA 1
ATOM 2000 C C . VAL B 1 75 ? -2.496 -9.953 -6.008 1 96.69 75 VAL B C 1
ATOM 2002 O O . VAL B 1 75 ? -2.092 -9.117 -5.199 1 96.69 75 VAL B O 1
ATOM 2005 N N . LYS B 1 76 ? -3.572 -9.852 -6.656 1 97.06 76 LYS B N 1
ATOM 2006 C CA . LYS B 1 76 ? -4.398 -8.648 -6.535 1 97.06 76 LYS B CA 1
ATOM 2007 C C . LYS B 1 76 ? -4.867 -8.453 -5.098 1 97.06 76 LYS B C 1
ATOM 2009 O O . LYS B 1 76 ? -4.852 -7.332 -4.586 1 97.06 76 LYS B O 1
ATOM 2014 N N . LEU B 1 77 ? -5.246 -9.492 -4.465 1 98.31 77 LEU B N 1
ATOM 2015 C CA . LEU B 1 77 ? -5.762 -9.391 -3.102 1 98.31 77 LEU B CA 1
ATOM 2016 C C . LEU B 1 77 ? -4.641 -9.07 -2.119 1 98.31 77 LEU B C 1
ATOM 2018 O O . LEU B 1 77 ? -4.859 -8.375 -1.124 1 98.31 77 LEU B O 1
ATOM 2022 N N . ALA B 1 78 ? -3.451 -9.586 -2.389 1 98.25 78 ALA B N 1
ATOM 2023 C CA . ALA B 1 78 ? -2.305 -9.211 -1.566 1 98.25 78 ALA B CA 1
ATOM 2024 C C . ALA B 1 78 ? -2.031 -7.711 -1.659 1 98.25 78 ALA B C 1
ATOM 2026 O O . ALA B 1 78 ? -1.722 -7.066 -0.654 1 98.25 78 ALA B O 1
ATOM 2027 N N . VAL B 1 79 ? -2.152 -7.191 -2.855 1 98.69 79 VAL B N 1
ATOM 2028 C CA . VAL B 1 79 ? -1.96 -5.762 -3.09 1 98.69 79 VAL B CA 1
ATOM 2029 C C . VAL B 1 79 ? -3.07 -4.973 -2.402 1 98.69 79 VAL B C 1
ATOM 2031 O O . VAL B 1 79 ? -2.809 -3.957 -1.754 1 98.69 79 VAL B O 1
ATOM 2034 N N . VAL B 1 80 ? -4.246 -5.43 -2.527 1 98.69 80 VAL B N 1
ATOM 2035 C CA . VAL B 1 80 ? -5.383 -4.793 -1.875 1 98.69 80 VAL B CA 1
ATOM 2036 C C . VAL B 1 80 ? -5.164 -4.758 -0.365 1 98.69 80 VAL B C 1
ATOM 2038 O O . VAL B 1 80 ? -5.469 -3.756 0.29 1 98.69 80 VAL B O 1
ATOM 2041 N N . GLU B 1 81 ? -4.691 -5.812 0.191 1 98.69 81 GLU B N 1
ATOM 2042 C CA . GLU B 1 81 ? -4.418 -5.867 1.624 1 98.69 81 GLU B CA 1
ATOM 2043 C C . GLU B 1 81 ? -3.408 -4.801 2.035 1 98.69 81 GLU B C 1
ATOM 2045 O O . GLU B 1 81 ? -3.562 -4.16 3.078 1 98.69 81 GLU B O 1
ATOM 2050 N N . ALA B 1 82 ? -2.402 -4.652 1.229 1 98.75 82 ALA B N 1
ATOM 2051 C CA . ALA B 1 82 ? -1.389 -3.643 1.52 1 98.75 82 ALA B CA 1
ATOM 2052 C C . ALA B 1 82 ? -2.006 -2.248 1.58 1 98.75 82 ALA B C 1
ATOM 2054 O O . ALA B 1 82 ? -1.778 -1.503 2.535 1 98.75 82 ALA B O 1
ATOM 2055 N N . TYR B 1 83 ? -2.805 -1.911 0.612 1 98.81 83 TYR B N 1
ATOM 2056 C CA . TYR B 1 83 ? -3.434 -0.596 0.587 1 98.81 83 TYR B CA 1
ATOM 2057 C C . TYR B 1 83 ? -4.477 -0.468 1.693 1 98.81 83 TYR B C 1
ATOM 2059 O O . TYR B 1 83 ? -4.691 0.622 2.227 1 98.81 83 TYR B O 1
ATOM 2067 N N . SER B 1 84 ? -5.148 -1.568 2.018 1 98.75 84 SER B N 1
ATOM 2068 C CA . SER B 1 84 ? -6.098 -1.575 3.127 1 98.75 84 SER B CA 1
ATOM 2069 C C . SER B 1 84 ? -5.418 -1.213 4.441 1 98.75 84 SER B C 1
ATOM 2071 O O . SER B 1 84 ? -5.996 -0.515 5.277 1 98.75 84 SER B O 1
ATOM 2073 N N . GLU B 1 85 ? -4.203 -1.73 4.625 1 98.56 85 GLU B N 1
ATOM 2074 C CA . GLU B 1 85 ? -3.441 -1.394 5.824 1 98.56 85 GLU B CA 1
ATOM 2075 C C . GLU B 1 85 ? -3.205 0.111 5.922 1 98.56 85 GLU B C 1
ATOM 2077 O O . GLU B 1 85 ? -3.328 0.695 7.004 1 98.56 85 GLU B O 1
ATOM 2082 N N . ILE B 1 86 ? -2.9 0.739 4.797 1 98.62 86 ILE B N 1
ATOM 2083 C CA . ILE B 1 86 ? -2.633 2.172 4.758 1 98.62 86 ILE B CA 1
ATOM 2084 C C . ILE B 1 86 ? -3.891 2.943 5.156 1 98.62 86 ILE B C 1
ATOM 2086 O O . ILE B 1 86 ? -3.834 3.848 5.992 1 98.62 86 ILE B O 1
ATOM 2090 N N . VAL B 1 87 ? -5.004 2.557 4.629 1 98.5 87 VAL B N 1
ATOM 2091 C CA . VAL B 1 87 ? -6.25 3.26 4.902 1 98.5 87 VAL B CA 1
ATOM 2092 C C . VAL B 1 87 ? -6.637 3.078 6.371 1 98.5 87 VAL B C 1
ATOM 2094 O O . VAL B 1 87 ? -6.941 4.051 7.062 1 98.5 87 VAL B O 1
ATOM 2097 N N . ASP B 1 88 ? -6.617 1.864 6.844 1 98.38 88 ASP B N 1
ATOM 2098 C CA . ASP B 1 88 ? -7.008 1.572 8.219 1 98.38 88 ASP B CA 1
ATOM 2099 C C . ASP B 1 88 ? -6.148 2.352 9.211 1 98.38 88 ASP B C 1
ATOM 2101 O O . ASP B 1 88 ? -6.656 2.885 10.195 1 98.38 88 ASP B O 1
ATOM 2105 N N . ARG B 1 89 ? -4.902 2.396 8.898 1 97.12 89 ARG B N 1
ATOM 2106 C CA . ARG B 1 89 ? -3.994 3.123 9.781 1 97.12 89 ARG B CA 1
ATOM 2107 C C . ARG B 1 89 ? -4.238 4.625 9.703 1 97.12 89 ARG B C 1
ATOM 2109 O O . ARG B 1 89 ? -4.219 5.32 10.719 1 97.12 89 ARG B O 1
ATOM 2116 N N . ALA B 1 90 ? -4.461 5.125 8.492 1 97.06 90 ALA B N 1
ATOM 2117 C CA . ALA B 1 90 ? -4.637 6.559 8.273 1 97.06 90 ALA B CA 1
ATOM 2118 C C . ALA B 1 90 ? -5.898 7.062 8.969 1 97.06 90 ALA B C 1
ATOM 2120 O O . ALA B 1 90 ? -5.922 8.18 9.5 1 97.06 90 ALA B O 1
ATOM 2121 N N . VAL B 1 91 ? -6.91 6.242 8.984 1 96.06 91 VAL B N 1
ATOM 2122 C CA . VAL B 1 91 ? -8.188 6.711 9.5 1 96.06 91 VAL B CA 1
ATOM 2123 C C . VAL B 1 91 ? -8.461 6.074 10.859 1 96.06 91 VAL B C 1
ATOM 2125 O O . VAL B 1 91 ? -9.516 6.297 11.461 1 96.06 91 VAL B O 1
ATOM 2128 N N . ASN B 1 92 ? -7.539 5.25 11.359 1 94.06 92 ASN B N 1
ATOM 2129 C CA . ASN B 1 92 ? -7.594 4.625 12.68 1 94.06 92 ASN B CA 1
ATOM 2130 C C . ASN B 1 92 ? -8.812 3.717 12.82 1 94.06 92 ASN B C 1
ATOM 2132 O O . ASN B 1 92 ? -9.562 3.818 13.789 1 94.06 92 ASN B O 1
ATOM 2136 N N . THR B 1 93 ? -8.984 2.943 11.812 1 93.81 93 THR B N 1
ATOM 2137 C CA . THR B 1 93 ? -9.977 1.877 11.859 1 93.81 93 THR B CA 1
ATOM 2138 C C . THR B 1 93 ? -9.336 0.525 11.562 1 93.81 93 THR B C 1
ATOM 2140 O O . THR B 1 93 ? -8.141 0.45 11.273 1 93.81 93 THR B O 1
ATOM 2143 N N . LEU B 1 94 ? -10.023 -0.509 11.781 1 96.38 94 LEU B N 1
ATOM 2144 C CA . LEU B 1 94 ? -9.625 -1.862 11.406 1 96.38 94 LEU B CA 1
ATOM 2145 C C . LEU B 1 94 ? -10.773 -2.588 10.711 1 96.38 94 LEU B C 1
ATOM 2147 O O . LEU B 1 94 ? -11.352 -3.521 11.273 1 96.38 94 LEU B O 1
ATOM 2151 N N . LEU B 1 95 ? -11.062 -2.098 9.5 1 97.81 95 LEU B N 1
ATOM 2152 C CA . LEU B 1 95 ? -12.203 -2.65 8.781 1 97.81 95 LEU B CA 1
ATOM 2153 C C . LEU B 1 95 ? -11.766 -3.271 7.461 1 97.81 95 LEU B C 1
ATOM 2155 O O . LEU B 1 95 ? -12.164 -4.391 7.133 1 97.81 95 LEU B O 1
ATOM 2159 N N . LEU B 1 96 ? -10.891 -2.607 6.734 1 98.56 96 LEU B N 1
ATOM 2160 C CA . LEU B 1 96 ? -10.555 -3.049 5.383 1 98.56 96 LEU B CA 1
ATOM 2161 C C . LEU B 1 96 ? -9.555 -4.199 5.422 1 98.56 96 LEU B C 1
ATOM 2163 O O . LEU B 1 96 ? -9.633 -5.121 4.605 1 98.56 96 LEU B O 1
ATOM 2167 N N . ILE B 1 97 ? -8.602 -4.246 6.395 1 98.44 97 ILE B N 1
ATOM 2168 C CA . ILE B 1 97 ? -7.594 -5.297 6.484 1 98.44 97 ILE B CA 1
ATOM 2169 C C . ILE B 1 97 ? -8.273 -6.641 6.75 1 98.44 97 ILE B C 1
ATOM 2171 O O . ILE B 1 97 ? -8.039 -7.613 6.027 1 98.44 97 ILE B O 1
ATOM 2175 N N . PRO B 1 98 ? -9.156 -6.688 7.758 1 98.31 98 PRO B N 1
ATOM 2176 C CA . PRO B 1 98 ? -9.812 -7.977 7.992 1 98.31 98 PRO B CA 1
ATOM 2177 C C . PRO B 1 98 ? -10.602 -8.461 6.781 1 98.31 98 PRO B C 1
ATOM 2179 O O . PRO B 1 98 ? -10.602 -9.656 6.48 1 98.31 98 PRO B O 1
ATOM 2182 N N . ILE B 1 99 ? -11.242 -7.613 6.133 1 98.5 99 ILE B N 1
ATOM 2183 C CA . ILE B 1 99 ? -12.008 -7.969 4.941 1 98.5 99 ILE B CA 1
ATOM 2184 C C . ILE B 1 99 ? -11.07 -8.539 3.881 1 98.5 99 ILE B C 1
ATOM 2186 O O . ILE B 1 99 ? -11.352 -9.594 3.295 1 98.5 99 ILE B O 1
ATOM 2190 N N . SER B 1 100 ? -9.977 -7.848 3.639 1 98.38 100 SER B N 1
ATOM 2191 C CA . SER B 1 100 ? -9.023 -8.312 2.631 1 98.38 100 SER B CA 1
ATOM 2192 C C . SER B 1 100 ? -8.422 -9.664 3.023 1 98.38 100 SER B C 1
ATOM 2194 O O . SER B 1 100 ? -8.18 -10.508 2.166 1 98.38 100 SER B O 1
ATOM 2196 N N . ILE B 1 101 ? -8.148 -9.891 4.305 1 97.94 101 ILE B N 1
ATOM 2197 C CA . ILE B 1 101 ? -7.605 -11.148 4.797 1 97.94 101 ILE B CA 1
ATOM 2198 C C . ILE B 1 101 ? -8.594 -12.281 4.531 1 97.94 101 ILE B C 1
ATOM 2200 O O . ILE B 1 101 ? -8.211 -13.359 4.078 1 97.94 101 ILE B O 1
ATOM 2204 N N . ASP B 1 102 ? -9.828 -12.016 4.797 1 97.56 102 ASP B N 1
ATOM 2205 C CA . ASP B 1 102 ? -10.867 -13.016 4.562 1 97.56 102 ASP B CA 1
ATOM 2206 C C . ASP B 1 102 ? -10.992 -13.336 3.076 1 97.56 102 ASP B C 1
ATOM 2208 O O . ASP B 1 102 ? -11.141 -14.492 2.697 1 97.56 102 ASP B O 1
ATOM 2212 N N . MET B 1 103 ? -10.977 -12.328 2.229 1 97.38 103 MET B N 1
ATOM 2213 C CA . MET B 1 103 ? -11.039 -12.539 0.786 1 97.38 103 MET B CA 1
ATOM 2214 C C . MET B 1 103 ? -9.859 -13.375 0.302 1 97.38 103 MET B C 1
ATOM 2216 O O . MET B 1 103 ? -10.023 -14.281 -0.517 1 97.38 103 MET B O 1
ATOM 2220 N N . LYS B 1 104 ? -8.719 -13.086 0.814 1 97 104 LYS B N 1
ATOM 2221 C CA . LYS B 1 104 ? -7.516 -13.844 0.47 1 97 104 LYS B CA 1
ATOM 2222 C C . LYS B 1 104 ? -7.633 -15.297 0.915 1 97 104 LYS B C 1
ATOM 2224 O O . LYS B 1 104 ? -7.219 -16.203 0.193 1 97 104 LYS B O 1
ATOM 2229 N N . ALA B 1 105 ? -8.156 -15.469 2.084 1 95.94 105 ALA B N 1
ATOM 2230 C CA . ALA B 1 105 ? -8.344 -16.828 2.592 1 95.94 105 ALA B CA 1
ATOM 2231 C C . ALA B 1 105 ? -9.258 -17.641 1.68 1 95.94 105 ALA B C 1
ATOM 2233 O O . ALA B 1 105 ? -9.023 -18.828 1.441 1 95.94 105 ALA B O 1
ATOM 2234 N N . MET B 1 106 ? -10.281 -17.016 1.156 1 94.19 106 MET B N 1
ATOM 2235 C CA . MET B 1 106 ? -11.211 -17.688 0.256 1 94.19 106 MET B CA 1
ATOM 2236 C C . MET B 1 106 ? -10.508 -18.141 -1.016 1 94.19 106 MET B C 1
ATOM 2238 O O . MET B 1 106 ? -10.648 -19.297 -1.434 1 94.19 106 MET B O 1
ATOM 2242 N N . ILE B 1 107 ? -9.703 -17.266 -1.578 1 94.88 107 ILE B N 1
ATOM 2243 C CA . ILE B 1 107 ? -9.016 -17.594 -2.824 1 94.88 107 ILE B CA 1
ATOM 2244 C C . ILE B 1 107 ? -7.922 -18.625 -2.553 1 94.88 107 ILE B C 1
ATOM 2246 O O . ILE B 1 107 ? -7.695 -19.531 -3.361 1 94.88 107 ILE B O 1
ATOM 2250 N N . GLY B 1 108 ? -7.223 -18.469 -1.396 1 93.38 108 GLY B N 1
ATOM 2251 C CA . GLY B 1 108 ? -6.211 -19.438 -1.014 1 93.38 108 GLY B CA 1
ATOM 2252 C C . GLY B 1 108 ? -6.758 -20.859 -0.882 1 93.38 108 GLY B C 1
ATOM 2253 O O . GLY B 1 108 ? -6.109 -21.812 -1.302 1 93.38 108 GLY B O 1
ATOM 2254 N N . SER B 1 109 ? -7.906 -20.938 -0.356 1 93.44 109 SER B N 1
ATOM 2255 C CA . SER B 1 109 ? -8.531 -22.25 -0.208 1 93.44 109 SER B CA 1
ATOM 2256 C C . SER B 1 109 ? -8.852 -22.875 -1.565 1 93.44 109 SER B C 1
ATOM 2258 O O . SER B 1 109 ? -8.82 -24.094 -1.723 1 93.44 109 SER B O 1
ATOM 2260 N N . MET B 1 110 ? -9.148 -22.078 -2.516 1 93.31 110 MET B N 1
ATOM 2261 C CA . MET B 1 110 ? -9.414 -22.562 -3.867 1 93.31 110 MET B CA 1
ATOM 2262 C C . MET B 1 110 ? -8.141 -23.078 -4.52 1 93.31 110 MET B C 1
ATOM 2264 O O . MET B 1 110 ? -8.164 -24.094 -5.219 1 93.31 110 MET B O 1
ATOM 2268 N N . GLN B 1 111 ? -7.043 -22.359 -4.289 1 93.25 111 GLN B N 1
ATOM 2269 C CA . GLN B 1 111 ? -5.754 -22.812 -4.797 1 93.25 111 GLN B CA 1
ATOM 2270 C C . GLN B 1 111 ? -5.383 -24.172 -4.215 1 93.25 111 GLN B C 1
ATOM 2272 O O . GLN B 1 111 ? -4.977 -25.078 -4.945 1 93.25 111 GLN B O 1
ATOM 2277 N N . ASP B 1 112 ? -5.547 -24.312 -2.924 1 92.88 112 ASP B N 1
ATOM 2278 C CA . ASP B 1 112 ? -5.254 -25.578 -2.248 1 92.88 112 ASP B CA 1
ATOM 2279 C C . ASP B 1 112 ? -6.098 -26.719 -2.812 1 92.88 112 ASP B C 1
ATOM 2281 O O . ASP B 1 112 ? -5.586 -27.812 -3.059 1 92.88 112 ASP B O 1
ATOM 2285 N N . SER B 1 113 ? -7.383 -26.469 -2.99 1 94.06 113 SER B N 1
ATOM 2286 C CA . SER B 1 113 ? -8.305 -27.453 -3.533 1 94.06 113 SER B CA 1
ATOM 2287 C C . SER B 1 113 ? -7.898 -27.875 -4.938 1 94.06 113 SER B C 1
ATOM 2289 O O . SER B 1 113 ? -7.934 -29.062 -5.266 1 94.06 113 SER B O 1
ATOM 2291 N N . TYR B 1 114 ? -7.492 -26.922 -5.738 1 94.62 114 TYR B N 1
ATOM 2292 C CA . TYR B 1 114 ? -7.055 -27.203 -7.098 1 94.62 114 TYR B CA 1
ATOM 2293 C C . TYR B 1 114 ? -5.848 -28.141 -7.102 1 94.62 114 TYR B C 1
ATOM 2295 O O . TYR B 1 114 ? -5.789 -29.094 -7.887 1 94.62 114 TYR B O 1
ATOM 2303 N N . GLU B 1 115 ? -4.836 -27.828 -6.23 1 91.5 115 GLU B N 1
ATOM 2304 C CA . GLU B 1 115 ? -3.631 -28.641 -6.137 1 91.5 115 GLU B CA 1
ATOM 2305 C C . GLU B 1 115 ? -3.957 -30.062 -5.68 1 91.5 115 GLU B C 1
ATOM 2307 O O . GLU B 1 115 ? -3.391 -31.031 -6.191 1 91.5 115 GLU B O 1
ATOM 2312 N N . ALA B 1 116 ? -4.918 -30.203 -4.797 1 94.75 116 ALA B N 1
ATOM 2313 C CA . ALA B 1 116 ? -5.273 -31.516 -4.23 1 94.75 116 ALA B CA 1
ATOM 2314 C C . ALA B 1 116 ? -6.086 -32.344 -5.227 1 94.75 116 ALA B C 1
ATOM 2316 O O . ALA B 1 116 ? -5.938 -33.562 -5.293 1 94.75 116 ALA B O 1
ATOM 2317 N N . ASN B 1 117 ? -6.918 -31.734 -6.082 1 95.31 117 ASN B N 1
ATOM 2318 C CA . ASN B 1 117 ? -7.883 -32.438 -6.914 1 95.31 117 ASN B CA 1
ATOM 2319 C C . ASN B 1 117 ? -7.473 -32.438 -8.383 1 95.31 117 ASN B C 1
ATOM 2321 O O . ASN B 1 117 ? -8.039 -33.156 -9.203 1 95.31 117 ASN B O 1
ATOM 2325 N N . GLY B 1 118 ? -6.484 -31.625 -8.727 1 92.88 118 GLY B N 1
ATOM 2326 C CA . GLY B 1 118 ? -6.059 -31.5 -10.109 1 92.88 118 GLY B CA 1
ATOM 2327 C C . GLY B 1 118 ? -7.02 -30.688 -10.961 1 92.88 118 GLY B C 1
ATOM 2328 O O . GLY B 1 118 ? -6.984 -30.766 -12.188 1 92.88 118 GLY B O 1
ATOM 2329 N N . GLY B 1 119 ? -8.008 -30.016 -10.289 1 94 119 GLY B N 1
ATOM 2330 C CA . GLY B 1 119 ? -9.016 -29.188 -10.938 1 94 119 GLY B CA 1
ATOM 2331 C C . GLY B 1 119 ? -9.984 -28.547 -9.953 1 94 119 GLY B C 1
ATOM 2332 O O . GLY B 1 119 ? -9.961 -28.859 -8.766 1 94 119 GLY B O 1
ATOM 2333 N N . PHE B 1 120 ? -10.672 -27.609 -10.477 1 94.12 120 PHE B N 1
ATOM 2334 C CA . PHE B 1 120 ? -11.633 -26.922 -9.617 1 94.12 120 PHE B CA 1
ATOM 2335 C C . PHE B 1 120 ? -12.891 -27.781 -9.43 1 94.12 120 PHE B C 1
ATOM 2337 O O . PHE B 1 120 ? -13.414 -28.344 -10.383 1 94.12 120 PHE B O 1
ATOM 2344 N N . THR B 1 121 ? -13.359 -27.922 -8.227 1 93.44 121 THR B N 1
ATOM 2345 C CA . THR B 1 121 ? -14.578 -28.656 -7.887 1 93.44 121 THR B CA 1
ATOM 2346 C C . THR B 1 121 ? -15.789 -27.734 -7.949 1 93.44 121 THR B C 1
ATOM 2348 O O . THR B 1 121 ? -15.648 -26.516 -8.148 1 93.44 121 THR B O 1
ATOM 2351 N N . GLU B 1 122 ? -16.938 -28.297 -7.836 1 92.44 122 GLU B N 1
ATOM 2352 C CA . GLU B 1 122 ? -18.172 -27.516 -7.77 1 92.44 122 GLU B CA 1
ATOM 2353 C C . GLU B 1 122 ? -18.172 -26.594 -6.555 1 92.44 122 GLU B C 1
ATOM 2355 O O . GLU B 1 122 ? -18.688 -25.484 -6.617 1 92.44 122 GLU B O 1
ATOM 2360 N N . GLN B 1 123 ? -17.594 -27.047 -5.48 1 91.81 123 GLN B N 1
ATOM 2361 C CA . GLN B 1 123 ? -17.484 -26.219 -4.277 1 91.81 123 GLN B CA 1
ATOM 2362 C C . GLN B 1 123 ? -16.625 -25 -4.52 1 91.81 123 GLN B C 1
ATOM 2364 O O . GLN B 1 123 ? -16.922 -23.906 -4.008 1 91.81 123 GLN B O 1
ATOM 2369 N N . ASP B 1 124 ? -15.578 -25.203 -5.281 1 93.06 124 ASP B N 1
ATOM 2370 C CA . ASP B 1 124 ? -14.703 -24.078 -5.617 1 93.06 124 ASP B CA 1
ATOM 2371 C C . ASP B 1 124 ? -15.445 -23.031 -6.449 1 93.06 124 ASP B C 1
ATOM 2373 O O . ASP B 1 124 ? -15.281 -21.828 -6.238 1 93.06 124 ASP B O 1
ATOM 2377 N N . ARG B 1 125 ? -16.203 -23.5 -7.344 1 91.94 125 ARG B N 1
ATOM 2378 C CA . ARG B 1 125 ? -16.984 -22.594 -8.188 1 91.94 125 ARG B CA 1
ATOM 2379 C C . ARG B 1 125 ? -18 -21.812 -7.352 1 91.94 125 ARG B C 1
ATOM 2381 O O . ARG B 1 125 ? -18.203 -20.625 -7.578 1 91.94 125 ARG B O 1
ATOM 2388 N N . SER B 1 126 ? -18.562 -22.484 -6.391 1 91.38 126 SER B N 1
ATOM 2389 C CA . SER B 1 126 ? -19.484 -21.812 -5.48 1 91.38 126 SER B CA 1
ATOM 2390 C C . SER B 1 126 ? -18.781 -20.766 -4.637 1 91.38 126 SER B C 1
ATOM 2392 O O . SER B 1 126 ? -19.328 -19.688 -4.402 1 91.38 126 SER B O 1
ATOM 2394 N N . LYS B 1 127 ? -17.609 -21.078 -4.18 1 91.69 127 LYS B N 1
ATOM 2395 C CA . LYS B 1 127 ? -16.812 -20.125 -3.428 1 91.69 127 LYS B CA 1
ATOM 2396 C C . LYS B 1 127 ? -16.5 -18.891 -4.27 1 91.69 127 LYS B C 1
ATOM 2398 O O . LYS B 1 127 ? -16.531 -17.766 -3.773 1 91.69 127 LYS B O 1
ATOM 2403 N N . PHE B 1 128 ? -16.172 -19.141 -5.504 1 93.75 128 PHE B N 1
ATOM 2404 C CA . PHE B 1 128 ? -15.867 -18.047 -6.418 1 93.75 128 PHE B CA 1
ATOM 2405 C C . PHE B 1 128 ? -17.078 -17.141 -6.605 1 93.75 128 PHE B C 1
ATOM 2407 O O . PHE B 1 128 ? -16.953 -15.922 -6.594 1 93.75 128 PHE B O 1
ATOM 2414 N N . GLU B 1 129 ? -18.172 -17.719 -6.762 1 92.44 129 GLU B N 1
ATOM 2415 C CA . GLU B 1 129 ? -19.406 -16.953 -6.875 1 92.44 129 GLU B CA 1
ATOM 2416 C C . GLU B 1 129 ? -19.656 -16.109 -5.617 1 92.44 129 GLU B C 1
ATOM 2418 O O . GLU B 1 129 ? -20.094 -14.961 -5.703 1 92.44 129 GLU B O 1
ATOM 2423 N N . THR B 1 130 ? -19.422 -16.719 -4.492 1 93.19 130 THR B N 1
ATOM 2424 C CA . THR B 1 130 ? -19.562 -16.031 -3.219 1 93.19 130 THR B CA 1
ATOM 2425 C C . THR B 1 130 ? -18.625 -14.828 -3.146 1 93.19 130 THR B C 1
ATOM 2427 O O . THR B 1 130 ? -19.016 -13.758 -2.668 1 93.19 130 THR B O 1
ATOM 2430 N N . LEU B 1 131 ? -17.438 -15.023 -3.627 1 94.5 131 LEU B N 1
ATOM 2431 C CA . LEU B 1 131 ? -16.469 -13.938 -3.658 1 94.5 131 LEU B CA 1
ATOM 2432 C C . LEU B 1 131 ? -16.953 -12.797 -4.547 1 94.5 131 LEU B C 1
ATOM 2434 O O . LEU B 1 131 ? -16.859 -11.625 -4.164 1 94.5 131 LEU B O 1
ATOM 2438 N N . GLN B 1 132 ? -17.438 -13.164 -5.707 1 94.44 132 GLN B N 1
ATOM 2439 C CA . GLN B 1 132 ? -17.953 -12.156 -6.633 1 94.44 132 GLN B CA 1
ATOM 2440 C C . GLN B 1 132 ? -19.078 -11.352 -5.996 1 94.44 132 GLN B C 1
ATOM 2442 O O . GLN B 1 132 ? -19.109 -10.125 -6.098 1 94.44 132 GLN B O 1
ATOM 2447 N N . LYS B 1 133 ? -19.922 -12.008 -5.367 1 94.88 133 LYS B N 1
ATOM 2448 C CA . LYS B 1 133 ? -21.047 -11.352 -4.699 1 94.88 133 LYS B CA 1
ATOM 2449 C C . LYS B 1 133 ? -20.562 -10.453 -3.562 1 94.88 133 LYS B C 1
ATOM 2451 O O . LYS B 1 133 ? -21.047 -9.336 -3.387 1 94.88 133 LYS B O 1
ATOM 2456 N N . ALA B 1 134 ? -19.625 -10.961 -2.807 1 96.94 134 ALA B N 1
ATOM 2457 C CA . ALA B 1 134 ? -19.078 -10.195 -1.698 1 96.94 134 ALA B CA 1
ATOM 2458 C C . ALA B 1 134 ? -18.438 -8.898 -2.193 1 96.94 134 ALA B C 1
ATOM 2460 O O . ALA B 1 134 ? -18.625 -7.836 -1.603 1 96.94 134 ALA B O 1
ATOM 2461 N N . ILE B 1 135 ? -17.688 -9 -3.301 1 97.25 135 ILE B N 1
ATOM 2462 C CA . ILE B 1 135 ? -17.031 -7.828 -3.859 1 97.25 135 ILE B CA 1
ATOM 2463 C C . ILE B 1 135 ? -18.078 -6.816 -4.324 1 97.25 135 ILE B C 1
ATOM 2465 O O . ILE B 1 135 ? -17.953 -5.617 -4.059 1 97.25 135 ILE B O 1
ATOM 2469 N N . THR B 1 136 ? -19.031 -7.289 -4.941 1 96.69 136 THR B N 1
ATOM 2470 C CA . THR B 1 136 ? -20.094 -6.434 -5.445 1 96.69 136 THR B CA 1
ATOM 2471 C C . THR B 1 136 ? -20.797 -5.695 -4.301 1 96.69 136 THR B C 1
ATOM 2473 O O . THR B 1 136 ? -21.125 -4.516 -4.426 1 96.69 136 THR B O 1
ATOM 2476 N N . GLU B 1 137 ? -21 -6.328 -3.221 1 97.56 137 GLU B N 1
ATOM 2477 C CA . GLU B 1 137 ? -21.625 -5.73 -2.047 1 97.56 137 GLU B CA 1
ATOM 2478 C C . GLU B 1 137 ? -20.672 -4.766 -1.341 1 97.56 137 GLU B C 1
ATOM 2480 O O . GLU B 1 137 ? -21.109 -3.756 -0.784 1 97.56 137 GLU B O 1
ATOM 2485 N N . LEU B 1 138 ? -19.422 -5.078 -1.355 1 98.19 138 LEU B N 1
ATOM 2486 C CA . LEU B 1 138 ? -18.406 -4.367 -0.587 1 98.19 138 LEU B CA 1
ATOM 2487 C C . LEU B 1 138 ? -18.141 -2.986 -1.184 1 98.19 138 LEU B C 1
ATOM 2489 O O . LEU B 1 138 ? -17.984 -2.008 -0.45 1 98.19 138 LEU B O 1
ATOM 2493 N N . ILE B 1 139 ? -18.094 -2.822 -2.496 1 96.5 139 ILE B N 1
ATOM 2494 C CA . ILE B 1 139 ? -17.625 -1.643 -3.207 1 96.5 139 ILE B CA 1
ATOM 2495 C C . ILE B 1 139 ? -18.453 -0.427 -2.809 1 96.5 139 ILE B C 1
ATOM 2497 O O . ILE B 1 139 ? -17.906 0.593 -2.379 1 96.5 139 ILE B O 1
ATOM 2501 N N . PRO B 1 140 ? -19.812 -0.512 -2.816 1 95.19 140 PRO B N 1
ATOM 2502 C CA . PRO B 1 140 ? -20.578 0.663 -2.4 1 95.19 140 PRO B CA 1
ATOM 2503 C C . PRO B 1 140 ? -20.406 0.98 -0.917 1 95.19 140 PRO B C 1
ATOM 2505 O O . PRO B 1 140 ? -20.469 2.146 -0.52 1 95.19 140 PRO B O 1
ATOM 2508 N N . LEU B 1 141 ? -20.172 -0.029 -0.069 1 96.5 141 LEU B N 1
ATOM 2509 C CA . LEU B 1 141 ? -19.984 0.193 1.36 1 96.5 141 LEU B CA 1
ATOM 2510 C C . LEU B 1 141 ? -18.703 0.98 1.619 1 96.5 141 LEU B C 1
ATOM 2512 O O . LEU B 1 141 ? -18.672 1.854 2.488 1 96.5 141 LEU B O 1
ATOM 2516 N N . ILE B 1 142 ? -17.641 0.692 0.869 1 96.12 142 ILE B N 1
ATOM 2517 C CA . ILE B 1 142 ? -16.391 1.429 0.991 1 96.12 142 ILE B CA 1
ATOM 2518 C C . ILE B 1 142 ? -16.609 2.896 0.637 1 96.12 142 ILE B C 1
ATOM 2520 O O . ILE B 1 142 ? -16.141 3.791 1.338 1 96.12 142 ILE B O 1
ATOM 2524 N N . HIS B 1 143 ? -17.344 3.102 -0.383 1 93.5 143 HIS B N 1
ATOM 2525 C CA . HIS B 1 143 ? -17.641 4.469 -0.806 1 93.5 143 HIS B CA 1
ATOM 2526 C C . HIS B 1 143 ? -18.391 5.23 0.278 1 93.5 143 HIS B C 1
ATOM 2528 O O . HIS B 1 143 ? -18.062 6.379 0.579 1 93.5 143 HIS B O 1
ATOM 2534 N N . GLN B 1 144 ? -19.312 4.621 0.866 1 92.62 144 GLN B N 1
ATOM 2535 C CA . GLN B 1 144 ? -20.156 5.238 1.884 1 92.62 144 GLN B CA 1
ATOM 2536 C C . GLN B 1 144 ? -19.344 5.613 3.119 1 92.62 144 GLN B C 1
ATOM 2538 O O . GLN B 1 144 ? -19.594 6.648 3.74 1 92.62 144 GLN B O 1
ATOM 2543 N N . VAL B 1 145 ? -18.406 4.789 3.457 1 95.19 145 VAL B N 1
ATOM 2544 C CA . VAL B 1 145 ? -17.688 4.934 4.723 1 95.19 145 VAL B CA 1
ATOM 2545 C C . VAL B 1 145 ? -16.531 5.91 4.555 1 95.19 145 VAL B C 1
ATOM 2547 O O . VAL B 1 145 ? -16.266 6.719 5.445 1 95.19 145 VAL B O 1
ATOM 2550 N N . TYR B 1 146 ? -15.883 5.969 3.357 1 95.62 146 TYR B N 1
ATOM 2551 C CA . TYR B 1 146 ? -14.578 6.617 3.287 1 95.62 146 TYR B CA 1
ATOM 2552 C C . TYR B 1 146 ? -14.633 7.859 2.408 1 95.62 146 TYR B C 1
ATOM 2554 O O . TYR B 1 146 ? -13.664 8.625 2.342 1 95.62 146 TYR B O 1
ATOM 2562 N N . TYR B 1 147 ? -15.727 8.102 1.766 1 92.19 147 TYR B N 1
ATOM 2563 C CA . TYR B 1 147 ? -15.844 9.273 0.912 1 92.19 147 TYR B CA 1
ATOM 2564 C C . TYR B 1 147 ? -16.891 10.242 1.463 1 92.19 147 TYR B C 1
ATOM 2566 O O . TYR B 1 147 ? -17.859 9.828 2.084 1 92.19 147 TYR B O 1
ATOM 2574 N N . VAL B 1 148 ? -16.578 11.578 1.296 1 86.94 148 VAL B N 1
ATOM 2575 C CA . VAL B 1 148 ? -17.547 12.609 1.673 1 86.94 148 VAL B CA 1
ATOM 2576 C C . VAL B 1 148 ? -18.766 12.555 0.752 1 86.94 148 VAL B C 1
ATOM 2578 O O . VAL B 1 148 ? -18.625 12.57 -0.473 1 86.94 148 VAL B O 1
ATOM 2581 N N . PRO B 1 149 ? -19.922 12.477 1.445 1 78.56 149 PRO B N 1
ATOM 2582 C CA . PRO B 1 149 ? -21.141 12.422 0.626 1 78.56 149 PRO B CA 1
ATOM 2583 C C . PRO B 1 149 ? -21.359 13.703 -0.178 1 78.56 149 PRO B C 1
ATOM 2585 O O . PRO B 1 149 ? -21.031 14.797 0.288 1 78.56 149 PRO B O 1
ATOM 2588 N N . GLU B 1 150 ? -22.016 13.602 -1.364 1 68.06 150 GLU B N 1
ATOM 2589 C CA . GLU B 1 150 ? -22.516 14.711 -2.186 1 68.06 150 GLU B CA 1
ATOM 2590 C C . GLU B 1 150 ? -21.391 15.695 -2.504 1 68.06 150 GLU B C 1
ATOM 2592 O O . GLU B 1 150 ? -21.641 16.875 -2.768 1 68.06 150 GLU B O 1
ATOM 2597 N N . SER B 1 151 ? -20.203 15.266 -2.217 1 62.16 151 SER B N 1
ATOM 2598 C CA . SER B 1 151 ? -19.141 16.203 -2.555 1 62.16 151 SER B CA 1
ATOM 2599 C C . SER B 1 151 ? -19.172 16.562 -4.035 1 62.16 151 SER B C 1
ATOM 2601 O O . SER B 1 151 ? -19.469 15.719 -4.883 1 62.16 151 SER B O 1
ATOM 2603 N N . VAL B 1 152 ? -19.578 17.844 -4.23 1 54.28 152 VAL B N 1
ATOM 2604 C CA . VAL B 1 152 ? -19.719 18.406 -5.57 1 54.28 152 VAL B CA 1
ATOM 2605 C C . VAL B 1 152 ? -18.547 17.969 -6.438 1 54.28 152 VAL B C 1
ATOM 2607 O O . VAL B 1 152 ? -18.734 17.594 -7.598 1 54.28 152 VAL B O 1
ATOM 2610 N N . GLU B 1 153 ? -17.328 18.469 -5.996 1 48.66 153 GLU B N 1
ATOM 2611 C CA . GLU B 1 153 ? -16.141 18.375 -6.844 1 48.66 153 GLU B CA 1
ATOM 2612 C C . GLU B 1 153 ? -15.398 17.062 -6.625 1 48.66 153 GLU B C 1
ATOM 2614 O O . GLU B 1 153 ? -14.602 16.938 -5.691 1 48.66 153 GLU B O 1
ATOM 2619 N N . GLY B 1 154 ? -15.734 15.953 -7.23 1 56.12 154 GLY B N 1
ATOM 2620 C CA . GLY B 1 154 ? -14.984 14.711 -7.281 1 56.12 154 GLY B CA 1
ATOM 2621 C C . GLY B 1 154 ? -14.906 14 -5.941 1 56.12 154 GLY B C 1
ATOM 2622 O O . GLY B 1 154 ? -15.258 14.578 -4.906 1 56.12 154 GLY B O 1
ATOM 2623 N N . ALA B 1 155 ? -14.648 12.742 -5.656 1 67.31 155 ALA B N 1
ATOM 2624 C CA . ALA B 1 155 ? -14.758 11.891 -4.477 1 67.31 155 ALA B CA 1
ATOM 2625 C C . ALA B 1 155 ? -13.727 12.281 -3.42 1 67.31 155 ALA B C 1
ATOM 2627 O O . ALA B 1 155 ? -12.547 11.961 -3.547 1 67.31 155 ALA B O 1
ATOM 2628 N N . GLU B 1 156 ? -14 13.258 -2.65 1 87.81 156 GLU B N 1
ATOM 2629 C CA . GLU B 1 156 ? -13.188 13.625 -1.492 1 87.81 156 GLU B CA 1
ATOM 2630 C C . GLU B 1 156 ? -13.273 12.555 -0.404 1 87.81 156 GLU B C 1
ATOM 2632 O O . GLU B 1 156 ? -14.359 12.039 -0.116 1 87.81 156 GLU B O 1
ATOM 2637 N N . VAL B 1 157 ? -12.062 12.25 0.089 1 93.31 157 VAL B N 1
ATOM 2638 C CA . VAL B 1 157 ? -12.039 11.227 1.129 1 93.31 157 VAL B CA 1
ATOM 2639 C C . VAL B 1 157 ? -12.141 11.891 2.504 1 93.31 157 VAL B C 1
ATOM 2641 O O . VAL B 1 157 ? -11.852 13.078 2.654 1 93.31 157 VAL B O 1
ATOM 2644 N N . THR B 1 158 ? -12.617 11.172 3.436 1 91.44 158 THR B N 1
ATOM 2645 C CA . THR B 1 158 ? -12.664 11.656 4.809 1 91.44 158 THR B CA 1
ATOM 2646 C C . THR B 1 158 ? -11.688 10.883 5.691 1 91.44 158 THR B C 1
ATOM 2648 O O . THR B 1 158 ? -11.539 9.672 5.543 1 91.44 158 THR B O 1
ATOM 2651 N N . LEU B 1 159 ? -11.031 11.594 6.543 1 92.25 159 LEU B N 1
ATOM 2652 C CA . LEU B 1 159 ? -10.156 10.961 7.523 1 92.25 159 LEU B CA 1
ATOM 2653 C C . LEU B 1 159 ? -10.922 10.633 8.797 1 92.25 159 LEU B C 1
ATOM 2655 O O . LEU B 1 159 ? -10.43 9.875 9.641 1 92.25 159 LEU B O 1
ATOM 2659 N N . GLN B 1 160 ? -12.055 11.227 8.906 1 90.06 160 GLN B N 1
ATOM 2660 C CA . GLN B 1 160 ? -12.953 10.914 10.008 1 90.06 160 GLN B CA 1
ATOM 2661 C C . GLN B 1 160 ? -14.078 9.992 9.547 1 90.06 160 GLN B C 1
ATOM 2663 O O . GLN B 1 160 ? -15.062 10.445 8.961 1 90.06 160 GLN B O 1
ATOM 2668 N N . VAL B 1 161 ? -13.867 8.75 9.797 1 90.12 161 VAL B N 1
ATOM 2669 C CA . VAL B 1 161 ? -14.789 7.734 9.312 1 90.12 161 VAL B CA 1
ATOM 2670 C C . VAL B 1 161 ? -15.93 7.547 10.312 1 90.12 161 VAL B C 1
ATOM 2672 O O . VAL B 1 161 ? -15.688 7.301 11.492 1 90.12 161 VAL B O 1
ATOM 2675 N N . ASN B 1 162 ? -17.078 7.852 9.664 1 83.75 162 ASN B N 1
ATOM 2676 C CA . ASN B 1 162 ? -18.328 7.684 10.414 1 83.75 162 ASN B CA 1
ATOM 2677 C C . ASN B 1 162 ? -19.266 6.707 9.719 1 83.75 162 ASN B C 1
ATOM 2679 O O . ASN B 1 162 ? -19.016 6.285 8.586 1 83.75 162 ASN B O 1
ATOM 2683 N N . ASN B 1 163 ? -20.281 6.066 10.352 1 87.06 163 ASN B N 1
ATOM 2684 C CA . ASN B 1 163 ? -21.297 5.203 9.781 1 87.06 163 ASN B CA 1
ATOM 2685 C C . ASN B 1 163 ? -20.719 3.873 9.312 1 87.06 163 ASN B C 1
ATOM 2687 O O . ASN B 1 163 ? -20.938 3.457 8.18 1 87.06 163 ASN B O 1
ATOM 2691 N N . THR B 1 164 ? -19.922 3.303 10.188 1 95.25 164 THR B N 1
ATOM 2692 C CA . THR B 1 164 ? -19.172 2.098 9.844 1 95.25 164 THR B CA 1
ATOM 2693 C C . THR B 1 164 ? -20.016 0.85 10.094 1 95.25 164 THR B C 1
ATOM 2695 O O . THR B 1 164 ? -19.547 -0.272 9.875 1 95.25 164 THR B O 1
ATOM 2698 N N . GLU B 1 165 ? -21.25 1.043 10.484 1 96 165 GLU B N 1
ATOM 2699 C CA . GLU B 1 165 ? -22.062 -0.073 10.945 1 96 165 GLU B CA 1
ATOM 2700 C C . GLU B 1 165 ? -22.297 -1.084 9.828 1 96 165 GLU B C 1
ATOM 2702 O O . GLU B 1 165 ? -22.125 -2.289 10.023 1 96 165 GLU B O 1
ATOM 2707 N N . GLU B 1 166 ? -22.688 -0.633 8.711 1 97.12 166 GLU B N 1
ATOM 2708 C CA . GLU B 1 166 ? -22.984 -1.533 7.602 1 97.12 166 GLU B CA 1
ATOM 2709 C C . GLU B 1 166 ? -21.719 -2.256 7.129 1 97.12 166 GLU B C 1
ATOM 2711 O O . GLU B 1 166 ? -21.766 -3.443 6.805 1 97.12 166 GLU B O 1
ATOM 2716 N N . LEU B 1 167 ? -20.594 -1.589 7.074 1 97.88 167 LEU B N 1
ATOM 2717 C CA . LEU B 1 167 ? -19.344 -2.205 6.676 1 97.88 167 LEU B CA 1
ATOM 2718 C C . LEU B 1 167 ? -18.875 -3.221 7.715 1 97.88 167 LEU B C 1
ATOM 2720 O O . LEU B 1 167 ? -18.359 -4.281 7.363 1 97.88 167 LEU B O 1
ATOM 2724 N N . ARG B 1 168 ? -19.094 -2.893 8.977 1 97.88 168 ARG B N 1
ATOM 2725 C CA . ARG B 1 168 ? -18.766 -3.832 10.047 1 97.88 168 ARG B CA 1
ATOM 2726 C C . ARG B 1 168 ? -19.625 -5.086 9.953 1 97.88 168 ARG B C 1
ATOM 2728 O O . ARG B 1 168 ? -19.141 -6.199 10.141 1 97.88 168 ARG B O 1
ATOM 2735 N N . ALA B 1 169 ? -20.875 -4.859 9.672 1 98 169 ALA B N 1
ATOM 2736 C CA . ALA B 1 169 ? -21.766 -5.996 9.5 1 98 169 ALA B CA 1
ATOM 2737 C C . ALA B 1 169 ? -21.328 -6.879 8.336 1 98 169 ALA B C 1
ATOM 2739 O O . ALA B 1 169 ? -21.359 -8.109 8.438 1 98 169 ALA B O 1
ATOM 2740 N N . PHE B 1 170 ? -20.984 -6.273 7.258 1 98.44 170 PHE B N 1
ATOM 2741 C CA . PHE B 1 170 ? -20.453 -6.996 6.102 1 98.44 170 PHE B CA 1
ATOM 2742 C C . PHE B 1 170 ? -19.219 -7.797 6.484 1 98.44 170 PHE B C 1
ATOM 2744 O O . PHE B 1 170 ? -19.109 -8.977 6.152 1 98.44 170 PHE B O 1
ATOM 2751 N N . MET B 1 171 ? -18.25 -7.141 7.148 1 98.12 171 MET B N 1
ATOM 2752 C CA . MET B 1 171 ? -17.016 -7.777 7.598 1 98.12 171 MET B CA 1
ATOM 2753 C C . MET B 1 171 ? -17.312 -9.023 8.43 1 98.12 171 MET B C 1
ATOM 2755 O O . MET B 1 171 ? -16.719 -10.078 8.211 1 98.12 171 MET B O 1
ATOM 2759 N N . ASN B 1 172 ? -18.281 -8.883 9.344 1 97.56 172 ASN B N 1
ATOM 2760 C CA . ASN B 1 172 ? -18.641 -10 10.219 1 97.56 172 ASN B CA 1
ATOM 2761 C 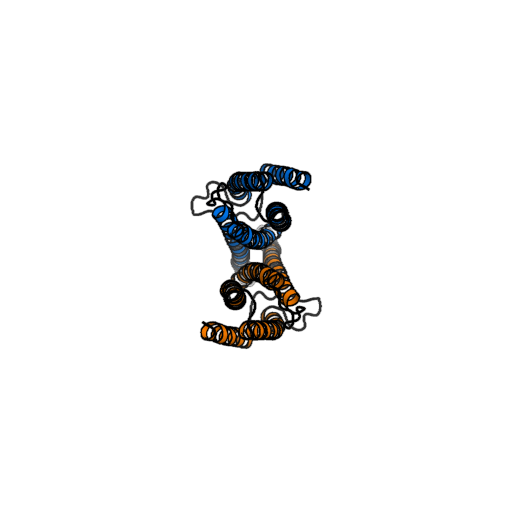C . ASN B 1 172 ? -19.297 -11.133 9.43 1 97.56 172 ASN B C 1
ATOM 2763 O O . ASN B 1 172 ? -19.031 -12.305 9.688 1 97.56 172 ASN B O 1
ATOM 2767 N N . LYS B 1 173 ? -20.125 -10.781 8.547 1 97.38 173 LYS B N 1
ATOM 2768 C CA . LYS B 1 173 ? -20.766 -11.773 7.688 1 97.38 173 LYS B CA 1
ATOM 2769 C C . LYS B 1 173 ? -19.719 -12.539 6.871 1 97.38 173 LYS B C 1
ATOM 2771 O O . LYS B 1 173 ? -19.797 -13.766 6.773 1 97.38 173 LYS B O 1
ATOM 2776 N N . LEU B 1 174 ? -18.812 -11.812 6.27 1 97.5 174 LEU B N 1
ATOM 2777 C CA . LEU B 1 174 ? -17.766 -12.43 5.473 1 97.5 174 LEU B CA 1
ATOM 2778 C C . LEU B 1 174 ? -16.906 -13.352 6.332 1 97.5 174 LEU B C 1
ATOM 2780 O O . LEU B 1 174 ? -16.578 -14.461 5.922 1 97.5 174 LEU B O 1
ATOM 2784 N N . ASN B 1 175 ? -16.547 -12.906 7.488 1 96.94 175 ASN B N 1
ATOM 2785 C CA . ASN B 1 175 ? -15.766 -13.695 8.422 1 96.94 175 ASN B CA 1
ATOM 2786 C C . ASN B 1 175 ? -16.453 -15.016 8.766 1 96.94 175 ASN B C 1
ATOM 2788 O O . ASN B 1 175 ? -15.812 -16.062 8.852 1 96.94 175 ASN B O 1
ATOM 2792 N N . ALA B 1 176 ? -17.734 -14.945 8.914 1 95.56 176 ALA B N 1
ATOM 2793 C CA . ALA B 1 176 ? -18.516 -16.141 9.234 1 95.56 176 ALA B CA 1
ATOM 2794 C C . ALA B 1 176 ? -18.484 -17.125 8.078 1 95.56 176 ALA B C 1
ATOM 2796 O O . ALA B 1 176 ? -18.406 -18.344 8.289 1 95.56 176 ALA B O 1
ATOM 2797 N N . ILE B 1 177 ? -18.547 -16.609 6.914 1 93.06 177 ILE B N 1
ATOM 2798 C CA . ILE B 1 177 ? -18.516 -17.453 5.723 1 93.06 177 ILE B CA 1
ATOM 2799 C C . ILE B 1 177 ? -17.156 -18.156 5.621 1 93.06 177 ILE B C 1
ATOM 2801 O O . ILE B 1 177 ? -17.094 -19.359 5.371 1 93.06 177 ILE B O 1
ATOM 2805 N N . VAL B 1 178 ? -16.094 -17.438 5.832 1 93.44 178 VAL B N 1
ATOM 2806 C CA . VAL B 1 178 ? -14.734 -17.953 5.707 1 93.44 178 VAL B CA 1
ATOM 2807 C C . VAL B 1 178 ? -14.469 -18.969 6.82 1 93.44 178 VAL B C 1
ATOM 2809 O O . VAL B 1 178 ? -13.852 -20.016 6.582 1 93.44 178 VAL B O 1
ATOM 2812 N N . ALA B 1 179 ? -14.93 -18.688 7.988 1 89.81 179 ALA B N 1
ATOM 2813 C CA . ALA B 1 179 ? -14.742 -19.578 9.125 1 89.81 179 ALA B CA 1
ATOM 2814 C C . ALA B 1 179 ? -15.531 -20.875 8.945 1 89.81 179 ALA B C 1
ATOM 2816 O O . ALA B 1 179 ? -15.133 -21.922 9.453 1 89.81 179 ALA B O 1
ATOM 2817 N N . GLY B 1 180 ? -16.688 -20.766 8.32 1 79.62 180 GLY B N 1
ATOM 2818 C CA . GLY B 1 180 ? -17.516 -21.938 8.078 1 79.62 180 GLY B CA 1
ATOM 2819 C C . GLY B 1 180 ? -17 -22.812 6.941 1 79.62 180 GLY B C 1
ATOM 2820 O O . GLY B 1 180 ? -17.391 -23.969 6.816 1 79.62 180 GLY B O 1
ATOM 2821 N N . ASN B 1 181 ? -16.297 -22.172 6.074 1 67.38 181 ASN B N 1
ATOM 2822 C CA . ASN B 1 181 ? -15.75 -22.906 4.949 1 67.38 181 ASN B CA 1
ATOM 2823 C C . ASN B 1 181 ? -14.484 -23.672 5.344 1 67.38 181 ASN B C 1
ATOM 2825 O O . ASN B 1 181 ? -13.906 -24.391 4.527 1 67.38 181 ASN B O 1
ATOM 2829 N N . HIS B 1 182 ? -13.844 -23.5 6.543 1 55.31 182 HIS B N 1
ATOM 2830 C CA . HIS B 1 182 ? -12.734 -24.328 6.996 1 55.31 182 HIS B CA 1
ATOM 2831 C C . HIS B 1 182 ? -13.227 -25.5 7.82 1 55.31 182 HIS B C 1
ATOM 2833 O O . HIS B 1 182 ? -14.234 -25.406 8.516 1 55.31 182 HIS B O 1
#

Organism: NCBI:txid582686